Protein AF-A0AAD6JJY7-F1 (afdb_monomer_lite)

Organism: NCBI:txid889485

Secondary structure (DSSP, 8-state):
---------------PPPPPPHHHHHHHHHHHHHHHHHHHHHHHHHHHHHHTT--------S------------S--TTS-SS---SPPEEETTEEEEEEEE-TT-SS--SS-EEEEEEESSSSSEEEEEEEE---STTTTTEEEEEEEEEETTTEEEEEEEEE-TTS-EEEEEEEES-TT-SS---EEE-TT--SB-PPTTS-TTSEE-PPPPEE-TTS-EEEEEEEEETTEEEEEEEEESSSSSEEE-SS-SEEEET-----S--------

Foldseek 3Di:
DDDDDDDDDDDDDDDDDDDDDDPVVVVVVVVVVVVVVVVVVVVVVVVVCVVPPDDPDDPPLDPDPPPPPPDVDDPDPPPDDPWDDDDAFDDFPQKTKDWDWDDPPDDDDDQETFIWMWIDNPSGDIDTAPTAGGQRDQQAVRYWAAWEWEQDVPQGIKTWTWGQGPVRFTFIWIKDQPDSVDRRSRYIDTDPPPPLGGQDPQFDRNFWGYKEHWDQDPVQKIKIFTKGDGPQKTFRFIWIGNPVRHIDTDPHTPDIDHNPPIDDNDYDDDDDD

pLDDT: mean 79.24, std 25.82, range [23.42, 98.88]

InterPro domains:
  IPR001362 Glycoside hydrolase, family 32 [SM00640] (84-273)
  IPR0131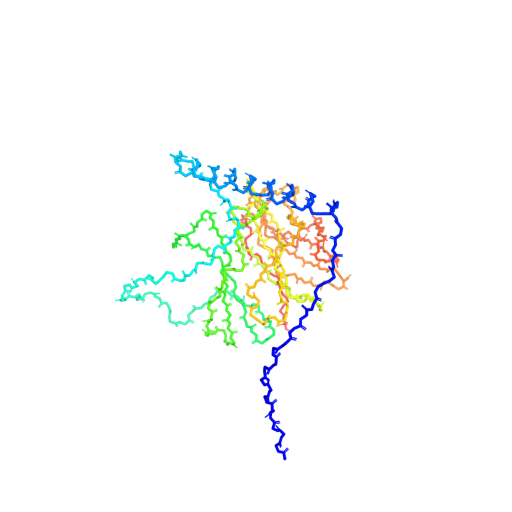48 Glycosyl hydrolase family 32, N-terminal [PF00251] (89-270)
  IPR023296 Glycosyl hydrolase, five-bladed beta-propeller domain superfamily [G3DSA:2.115.10.20] (88-272)
  IPR023296 Glycosyl hydrolase, five-bladed beta-propeller domain superfamily [SSF75005] (75-271)
  IPR050551 Plant Fructan Metabolism Enzymes [PTHR31953] (52-270)

Radius of gyration: 28.28 Å; chains: 1; bounding box: 57×79×82 Å

Structure (mmCIF, N/CA/C/O backbone):
data_AF-A0AAD6JJY7-F1
#
_entry.id   AF-A0AAD6JJY7-F1
#
loop_
_atom_site.group_PDB
_atom_site.id
_atom_site.type_symbol
_atom_site.label_atom_id
_atom_site.label_alt_id
_atom_site.label_comp_id
_atom_site.label_asym_id
_atom_site.label_entity_id
_atom_site.label_seq_id
_atom_site.pdbx_PDB_ins_code
_atom_site.Cartn_x
_atom_site.Cartn_y
_atom_site.Cartn_z
_atom_site.occupancy
_atom_site.B_iso_or_equiv
_atom_site.auth_seq_id
_atom_site.auth_comp_id
_atom_site.auth_asym_id
_atom_site.auth_atom_id
_atom_site.pdbx_PDB_model_num
ATOM 1 N N . MET A 1 1 ? 1.346 -6.753 -56.585 1.00 32.81 1 MET A N 1
ATOM 2 C CA . MET A 1 1 ? 1.916 -5.778 -57.536 1.00 32.81 1 MET A CA 1
ATOM 3 C C . MET A 1 1 ? 2.425 -4.605 -56.718 1.00 32.81 1 MET A C 1
ATOM 5 O O . MET A 1 1 ? 1.641 -3.944 -56.054 1.00 32.81 1 MET A O 1
ATOM 9 N N . THR A 1 2 ? 3.745 -4.491 -56.648 1.00 23.42 2 THR A N 1
ATOM 10 C CA . THR A 1 2 ? 4.531 -3.548 -55.844 1.00 23.42 2 THR A CA 1
ATOM 11 C C . THR A 1 2 ? 4.217 -2.100 -56.216 1.00 23.42 2 THR A C 1
ATOM 13 O O . THR A 1 2 ? 4.240 -1.767 -57.399 1.00 23.42 2 THR A O 1
ATOM 16 N N . LEU A 1 3 ? 3.967 -1.236 -55.228 1.00 23.58 3 LEU A N 1
ATOM 17 C CA . LEU A 1 3 ? 3.913 0.213 -55.427 1.00 23.58 3 LEU A CA 1
ATOM 18 C C . LEU A 1 3 ? 5.183 0.850 -54.862 1.00 23.58 3 LEU A C 1
ATOM 20 O O . LEU A 1 3 ? 5.574 0.635 -53.718 1.00 23.58 3 LEU A O 1
ATOM 24 N N . VAL A 1 4 ? 5.849 1.553 -55.769 1.00 26.17 4 VAL A N 1
ATOM 25 C CA . VAL A 1 4 ? 7.215 2.064 -55.723 1.00 26.17 4 VAL A CA 1
ATOM 26 C C . VAL A 1 4 ? 7.223 3.489 -55.167 1.00 26.17 4 VAL A C 1
ATOM 28 O O . VAL A 1 4 ? 6.446 4.333 -55.607 1.00 26.17 4 VAL A O 1
ATOM 31 N N . LEU A 1 5 ? 8.142 3.758 -54.235 1.00 25.25 5 LEU A N 1
ATOM 32 C CA . LEU A 1 5 ? 8.502 5.093 -53.750 1.00 25.25 5 LEU A CA 1
ATOM 33 C C . LEU A 1 5 ? 9.142 5.927 -54.872 1.00 25.25 5 LEU A C 1
ATOM 35 O O . LEU A 1 5 ? 10.047 5.449 -55.558 1.00 25.25 5 LEU A O 1
ATOM 39 N N . LYS A 1 6 ? 8.745 7.199 -55.009 1.00 27.53 6 LYS A N 1
ATOM 40 C CA . LYS A 1 6 ? 9.485 8.192 -55.803 1.00 27.53 6 LYS A CA 1
ATOM 41 C C . LYS A 1 6 ? 9.853 9.418 -54.969 1.00 27.53 6 LYS A C 1
ATOM 43 O O . LYS A 1 6 ? 9.009 10.065 -54.362 1.00 27.53 6 LYS A O 1
ATOM 48 N N . ARG A 1 7 ? 11.157 9.681 -54.990 1.00 26.20 7 ARG A N 1
ATOM 49 C CA . ARG A 1 7 ? 11.930 10.808 -54.457 1.00 26.20 7 ARG A CA 1
ATOM 50 C C . ARG A 1 7 ? 11.764 12.026 -55.378 1.00 26.20 7 ARG A C 1
ATOM 52 O O . ARG A 1 7 ? 11.753 11.845 -56.595 1.00 26.20 7 ARG A O 1
ATOM 59 N N . GLN A 1 8 ? 11.710 13.241 -54.834 1.00 28.84 8 GLN A N 1
ATOM 60 C CA . GLN A 1 8 ? 11.923 14.471 -55.606 1.00 28.84 8 GLN A CA 1
ATOM 61 C C . GLN A 1 8 ? 12.849 15.427 -54.846 1.00 28.84 8 GLN A C 1
ATOM 63 O O . GLN A 1 8 ? 12.655 15.687 -53.662 1.00 28.84 8 GLN A O 1
ATOM 68 N N . GLU A 1 9 ? 13.883 15.884 -55.551 1.00 29.53 9 GLU A N 1
ATOM 69 C CA . GLU A 1 9 ? 14.903 16.837 -55.118 1.00 29.53 9 GLU A CA 1
ATOM 70 C C . GLU A 1 9 ? 14.525 18.279 -55.512 1.00 29.53 9 GLU A C 1
ATOM 72 O O . GLU A 1 9 ? 13.925 18.504 -56.560 1.00 29.53 9 GLU A O 1
ATOM 77 N N . ASN A 1 10 ? 14.917 19.217 -54.641 1.00 28.88 10 ASN A N 1
ATOM 78 C CA . ASN A 1 10 ? 15.324 20.621 -54.823 1.00 28.88 10 ASN A CA 1
ATOM 79 C C . ASN A 1 10 ? 14.835 21.448 -56.030 1.00 28.88 10 ASN A C 1
ATOM 81 O O . ASN A 1 10 ? 15.250 21.213 -57.161 1.00 28.88 10 ASN A O 1
ATOM 85 N N . ILE A 1 11 ? 14.188 22.587 -55.732 1.00 30.75 11 ILE A N 1
ATOM 86 C CA . ILE A 1 11 ? 14.268 23.820 -56.538 1.00 30.75 11 ILE A CA 1
ATOM 87 C C . ILE A 1 11 ? 14.417 25.034 -55.604 1.00 30.75 11 ILE A C 1
ATOM 89 O O . ILE A 1 11 ? 13.590 25.269 -54.726 1.00 30.75 11 ILE A O 1
ATOM 93 N N . VAL A 1 12 ? 15.486 25.804 -55.824 1.00 31.03 12 VAL A N 1
ATOM 94 C CA . VAL A 1 12 ? 15.756 27.136 -55.266 1.00 31.03 12 VAL A CA 1
ATOM 95 C C . VAL A 1 12 ? 15.369 28.172 -56.321 1.00 31.03 12 VAL A C 1
ATOM 97 O O . VAL A 1 12 ? 15.929 28.127 -57.412 1.00 31.03 12 VAL A O 1
ATOM 100 N N . SER A 1 13 ? 14.500 29.137 -55.997 1.00 29.75 13 SER A N 1
ATOM 101 C CA . SER A 1 13 ? 14.518 30.475 -56.619 1.00 29.75 13 SER A CA 1
ATOM 102 C C . SER A 1 13 ? 13.593 31.483 -55.915 1.00 29.75 13 SER A C 1
ATOM 104 O O . SER A 1 13 ? 12.386 31.280 -55.838 1.00 29.75 13 SER A O 1
ATOM 106 N N . SER A 1 14 ? 14.208 32.593 -55.486 1.00 30.12 14 SER A N 1
ATOM 107 C CA . SER A 1 14 ? 13.710 33.984 -55.457 1.00 30.12 14 SER A CA 1
ATOM 108 C C . SER A 1 14 ? 12.358 34.317 -54.802 1.00 30.12 14 SER A C 1
ATOM 110 O O . SER A 1 14 ? 11.302 34.134 -55.400 1.00 30.12 14 SER A O 1
ATOM 112 N N . LEU A 1 15 ? 12.413 35.008 -53.656 1.00 28.38 15 LEU A N 1
ATOM 113 C CA . LEU A 1 15 ? 11.322 35.836 -53.124 1.00 28.38 15 LEU A CA 1
ATOM 114 C C . LEU A 1 15 ? 11.812 37.284 -52.951 1.00 28.38 15 LEU A C 1
ATOM 116 O O . LEU A 1 15 ? 12.765 37.547 -52.219 1.00 28.38 15 LEU A O 1
ATOM 120 N N . GLN A 1 16 ? 11.165 38.218 -53.653 1.00 30.17 16 GLN A N 1
ATOM 121 C CA . GLN A 1 16 ? 11.273 39.663 -53.424 1.00 30.17 16 GLN A CA 1
ATOM 122 C C . GLN A 1 16 ? 10.496 40.048 -52.155 1.00 30.17 16 GLN A C 1
ATOM 124 O O . GLN A 1 16 ? 9.377 39.582 -51.949 1.00 30.17 16 GLN A O 1
ATOM 129 N N . PHE A 1 17 ? 11.056 40.944 -51.337 1.00 31.89 17 PHE A N 1
ATOM 130 C CA . PHE A 1 17 ? 10.376 41.532 -50.176 1.00 31.89 17 PHE A CA 1
ATOM 131 C C . PHE A 1 17 ? 9.793 42.919 -50.506 1.00 31.89 17 PHE A C 1
ATOM 133 O O . PHE A 1 17 ? 10.452 43.698 -51.199 1.00 31.89 17 PHE A O 1
ATOM 140 N N . PRO A 1 18 ? 8.604 43.281 -49.983 1.00 32.88 18 PRO A N 1
ATOM 141 C CA . PRO A 1 18 ? 8.074 44.637 -50.088 1.00 32.88 18 PRO A CA 1
ATOM 142 C C . PRO A 1 18 ? 8.754 45.583 -49.083 1.00 32.88 18 PRO A C 1
ATOM 144 O O . PRO A 1 18 ? 9.091 45.200 -47.962 1.00 32.88 18 PRO A O 1
ATOM 147 N N . GLN A 1 19 ? 8.935 46.845 -49.482 1.00 38.28 19 GLN A N 1
ATOM 148 C CA . GLN A 1 19 ? 9.503 47.897 -48.638 1.00 38.28 19 GLN A CA 1
ATOM 149 C C . GLN A 1 19 ? 8.583 48.250 -47.457 1.00 38.28 19 GLN A C 1
ATOM 151 O O . GLN A 1 19 ? 7.415 48.588 -47.647 1.00 38.28 19 GLN A O 1
ATOM 156 N N . LEU A 1 20 ? 9.131 48.232 -46.236 1.00 37.50 20 LEU A N 1
ATOM 157 C CA . LEU A 1 20 ? 8.491 48.761 -45.026 1.00 37.50 20 LEU A CA 1
ATOM 158 C C . LEU A 1 20 ? 9.030 50.159 -44.680 1.00 37.50 20 LEU A C 1
ATOM 160 O O . LEU A 1 20 ? 10.221 50.433 -44.792 1.00 37.50 20 LEU A O 1
ATOM 164 N N . SER A 1 21 ? 8.130 51.039 -44.234 1.00 43.91 21 SER A N 1
ATOM 165 C CA . SER A 1 21 ? 8.396 52.451 -43.946 1.00 43.91 21 SER A CA 1
ATOM 166 C C . SER A 1 21 ? 9.217 52.699 -42.666 1.00 43.91 21 SER A C 1
ATOM 168 O O . SER A 1 21 ? 9.204 51.925 -41.704 1.00 43.91 21 SER A O 1
ATOM 170 N N . SER A 1 22 ? 9.903 53.847 -42.646 1.00 48.62 22 SER A N 1
ATOM 171 C CA . SER A 1 22 ? 10.982 54.238 -41.720 1.00 48.62 22 SER A CA 1
ATOM 172 C C . SER A 1 22 ? 10.635 54.318 -40.225 1.00 48.62 22 SER A C 1
ATOM 174 O O . SER A 1 22 ? 11.544 54.415 -39.403 1.00 48.62 22 SER A O 1
ATOM 176 N N . ARG A 1 23 ? 9.359 54.230 -39.823 1.00 44.41 23 ARG A N 1
ATOM 177 C CA . ARG A 1 23 ? 8.970 54.280 -38.398 1.00 44.41 23 ARG A CA 1
ATOM 178 C C . ARG A 1 23 ? 8.969 52.919 -37.689 1.00 44.41 23 ARG A C 1
ATOM 180 O O . ARG A 1 23 ? 9.026 52.897 -36.465 1.00 44.41 23 ARG A O 1
ATOM 187 N N . LYS A 1 24 ? 8.971 51.787 -38.411 1.00 40.94 24 LYS A N 1
ATOM 188 C CA . LYS A 1 24 ? 9.024 50.438 -37.794 1.00 40.94 24 LYS A CA 1
ATOM 189 C C . LYS A 1 24 ? 10.446 49.903 -37.568 1.00 40.94 24 LYS A C 1
ATOM 191 O O . LYS A 1 24 ? 10.641 49.089 -36.671 1.00 40.94 24 LYS A O 1
ATOM 196 N N . ALA A 1 25 ? 11.445 50.406 -38.296 1.00 39.16 25 ALA A N 1
ATOM 197 C CA . ALA A 1 25 ? 12.846 50.015 -38.108 1.00 39.16 25 ALA A CA 1
ATOM 198 C C . ALA A 1 25 ? 13.425 50.501 -36.762 1.00 39.16 25 ALA A C 1
ATOM 200 O O . ALA A 1 25 ? 14.203 49.794 -36.129 1.00 39.16 25 ALA A O 1
ATOM 201 N N . ILE A 1 26 ? 12.989 51.667 -36.271 1.00 42.25 26 ILE A N 1
ATOM 202 C CA . ILE A 1 26 ? 13.521 52.274 -35.038 1.00 42.25 26 ILE A CA 1
ATOM 203 C C . ILE A 1 26 ? 13.086 51.491 -33.780 1.00 42.25 26 ILE A C 1
ATOM 205 O O . ILE A 1 26 ? 13.882 51.326 -32.858 1.00 42.25 26 ILE A O 1
ATOM 209 N N . CYS A 1 27 ? 11.877 50.910 -33.761 1.00 37.56 27 CYS A N 1
ATOM 210 C CA . CYS A 1 27 ? 11.441 50.033 -32.661 1.00 37.56 27 CYS A CA 1
ATOM 211 C C . CYS A 1 27 ? 12.161 48.674 -32.657 1.00 37.56 27 CYS A C 1
ATOM 213 O O . CYS A 1 27 ? 12.467 48.156 -31.586 1.00 37.56 27 CYS A O 1
ATOM 215 N N . PHE A 1 28 ? 12.486 48.116 -33.829 1.00 39.69 28 PHE A N 1
ATOM 216 C CA . PHE A 1 28 ? 13.213 46.844 -33.922 1.00 39.69 28 PHE A CA 1
ATOM 217 C C . PHE A 1 28 ? 14.668 46.968 -33.450 1.00 39.69 28 PHE A C 1
ATOM 219 O O . PHE A 1 28 ? 15.148 46.101 -32.724 1.00 39.69 28 PHE A O 1
ATOM 226 N N . PHE A 1 29 ? 15.351 48.070 -33.779 1.00 37.22 29 PHE A N 1
ATOM 227 C CA . PHE A 1 29 ? 16.723 48.303 -33.314 1.00 37.22 29 PHE A CA 1
ATOM 228 C C . PHE A 1 29 ? 16.803 48.578 -31.805 1.00 37.22 29 PHE A C 1
ATOM 230 O O . PHE A 1 29 ? 17.765 48.150 -31.171 1.00 37.22 29 PHE A O 1
ATOM 237 N N . SER A 1 30 ? 15.791 49.216 -31.204 1.00 40.12 30 SER A N 1
ATOM 238 C CA . SER A 1 30 ? 15.749 49.442 -29.751 1.00 40.12 30 SER A CA 1
ATOM 239 C C . SER A 1 30 ? 15.455 48.162 -28.954 1.00 40.12 30 SER A C 1
ATOM 241 O O . SER A 1 30 ? 16.076 47.949 -27.914 1.00 40.12 30 SER A O 1
ATOM 243 N N . LEU A 1 31 ? 14.565 47.284 -29.443 1.00 37.47 31 LEU A N 1
ATOM 244 C CA . LEU A 1 31 ? 14.289 45.985 -28.806 1.00 37.47 31 LEU A CA 1
ATOM 245 C C . LEU A 1 31 ? 15.469 45.005 -28.933 1.00 37.47 31 LEU A C 1
ATOM 247 O O . LEU A 1 31 ? 15.757 44.268 -27.993 1.00 37.47 31 LEU A O 1
ATOM 251 N N . CYS A 1 32 ? 16.186 45.013 -30.064 1.00 38.50 32 CYS A N 1
ATOM 252 C CA . CYS A 1 32 ? 17.359 44.151 -30.247 1.00 38.50 32 CYS A CA 1
ATOM 253 C C . CYS A 1 32 ? 18.539 44.577 -29.354 1.00 38.50 32 CYS A C 1
ATOM 255 O O . CYS A 1 32 ? 19.284 43.723 -28.876 1.00 38.50 32 CYS A O 1
ATOM 257 N N . ARG A 1 33 ? 18.693 45.884 -29.088 1.00 42.41 33 ARG A N 1
ATOM 258 C CA . ARG A 1 33 ? 19.744 46.418 -28.204 1.00 42.41 33 ARG A CA 1
ATOM 259 C C . ARG A 1 33 ? 19.467 46.119 -26.727 1.00 42.41 33 ARG A C 1
ATOM 261 O O . ARG A 1 33 ? 20.376 45.683 -26.032 1.00 42.41 33 ARG A O 1
ATOM 268 N N . ALA A 1 34 ? 18.212 46.246 -26.286 1.00 44.62 34 ALA A N 1
ATOM 269 C CA . ALA A 1 34 ? 17.799 45.885 -24.927 1.00 44.62 34 ALA A CA 1
ATOM 270 C C . ALA A 1 34 ? 17.970 44.380 -24.639 1.00 44.62 34 ALA A C 1
ATOM 272 O O . ALA A 1 34 ? 18.432 44.007 -23.565 1.00 44.62 34 ALA A O 1
ATOM 273 N N . ASN A 1 35 ? 17.689 43.511 -25.618 1.00 52.25 35 ASN A N 1
ATOM 274 C CA . ASN A 1 35 ? 17.895 42.066 -25.467 1.00 52.25 35 ASN A CA 1
ATOM 275 C C . ASN A 1 35 ? 19.378 41.662 -25.430 1.00 52.25 35 ASN A C 1
ATOM 277 O O . ASN A 1 35 ? 19.721 40.726 -24.714 1.00 52.25 35 ASN A O 1
ATOM 281 N N . MET A 1 36 ? 20.270 42.360 -26.146 1.00 51.78 36 MET A N 1
ATOM 282 C CA . MET A 1 36 ? 21.713 42.095 -26.044 1.00 51.78 36 MET A CA 1
ATOM 283 C C . MET A 1 36 ? 22.319 42.595 -24.729 1.00 51.78 36 MET A C 1
ATOM 285 O O . MET A 1 36 ? 23.214 41.940 -24.203 1.00 51.78 36 MET A O 1
ATOM 289 N N . GLU A 1 37 ? 21.838 43.711 -24.175 1.00 50.12 37 GLU A N 1
ATOM 290 C CA . GLU A 1 37 ? 22.302 44.193 -22.866 1.00 50.12 37 GLU A CA 1
ATOM 291 C C . GLU A 1 37 ? 21.815 43.293 -21.722 1.00 50.12 37 GLU A C 1
ATOM 293 O O . GLU A 1 37 ? 22.597 42.972 -20.833 1.00 50.12 37 GLU A O 1
ATOM 298 N N . ILE A 1 38 ? 20.579 42.782 -21.782 1.00 56.34 38 ILE A N 1
ATOM 299 C CA . ILE A 1 38 ? 20.066 41.802 -20.807 1.00 56.34 38 ILE A CA 1
ATOM 300 C C . ILE A 1 38 ? 20.837 40.477 -20.899 1.00 56.34 38 ILE A C 1
ATOM 302 O O . ILE A 1 38 ? 21.185 39.897 -19.871 1.00 56.34 38 ILE A O 1
ATOM 306 N N . LEU A 1 39 ? 21.170 40.021 -22.112 1.00 51.25 39 LEU A N 1
ATOM 307 C CA . LEU A 1 39 ? 21.978 38.816 -22.311 1.00 51.25 39 LEU A CA 1
ATOM 308 C C . LEU A 1 39 ? 23.421 39.010 -21.812 1.00 51.25 39 LEU A C 1
ATOM 310 O O . LEU A 1 39 ? 23.972 38.109 -21.189 1.00 51.25 39 LEU A O 1
ATOM 314 N N . ALA A 1 40 ? 24.018 40.189 -22.013 1.00 53.69 40 ALA A N 1
ATOM 315 C CA . ALA A 1 40 ? 25.350 40.516 -21.502 1.00 53.69 40 ALA A CA 1
ATOM 316 C C . ALA A 1 40 ? 25.379 40.656 -19.969 1.00 53.69 40 ALA A C 1
ATOM 318 O O . ALA A 1 40 ? 26.353 40.245 -19.342 1.00 53.69 40 ALA A O 1
ATOM 319 N N . VAL A 1 41 ? 24.306 41.172 -19.357 1.00 56.56 41 VAL A N 1
ATOM 320 C CA . VAL A 1 41 ? 24.151 41.220 -17.894 1.00 56.56 41 VAL A CA 1
ATOM 321 C C . VAL A 1 41 ? 23.949 39.817 -17.321 1.00 56.56 41 VAL A C 1
ATOM 323 O O . VAL A 1 41 ? 24.563 39.511 -16.308 1.00 56.56 41 VAL A O 1
ATOM 326 N N . LEU A 1 42 ? 23.180 38.939 -17.975 1.00 52.75 42 LEU A N 1
ATOM 327 C CA . LEU A 1 42 ? 23.004 37.540 -17.553 1.00 52.75 42 LEU A CA 1
ATOM 328 C C . LEU A 1 42 ? 24.294 36.717 -17.691 1.00 52.75 42 LEU A C 1
ATOM 330 O O . LEU A 1 42 ? 24.656 35.997 -16.765 1.00 52.75 42 LEU A O 1
ATOM 334 N N . VAL A 1 43 ? 25.028 36.870 -18.799 1.00 57.16 43 VAL A N 1
ATOM 335 C CA . VAL A 1 43 ? 26.340 36.225 -18.993 1.00 57.16 43 VAL A CA 1
ATOM 336 C C . VAL A 1 43 ? 27.369 36.788 -18.004 1.00 57.16 43 VAL A C 1
ATOM 338 O O . VAL A 1 43 ? 28.121 36.024 -17.406 1.00 57.16 43 VAL A O 1
ATOM 341 N N . GLY A 1 44 ? 27.352 38.100 -17.751 1.00 51.09 44 GLY A N 1
ATOM 342 C CA . GLY A 1 44 ? 28.191 38.746 -16.740 1.00 51.09 44 GLY A CA 1
ATOM 343 C C . GLY A 1 44 ? 27.880 38.286 -15.313 1.00 51.09 44 GLY A C 1
ATOM 344 O O . GLY A 1 44 ? 28.805 38.027 -14.548 1.00 51.09 44 GLY A O 1
ATOM 345 N N . LEU A 1 45 ? 26.600 38.108 -14.964 1.00 51.09 45 LEU A N 1
ATOM 346 C CA . LEU A 1 45 ? 26.185 37.583 -13.660 1.00 51.09 45 LEU A CA 1
ATOM 347 C C . LEU A 1 45 ? 26.618 36.120 -13.490 1.00 51.09 45 LEU A C 1
ATOM 349 O O . LEU A 1 45 ? 27.137 35.765 -12.436 1.00 51.09 45 LEU A O 1
ATOM 353 N N . CYS A 1 46 ? 26.494 35.292 -14.534 1.00 48.44 46 CYS A N 1
ATOM 354 C CA . CYS A 1 46 ? 27.001 33.917 -14.527 1.00 48.44 46 CYS A CA 1
ATOM 355 C C . CYS A 1 46 ? 28.529 33.857 -14.366 1.00 48.44 46 CYS A C 1
ATOM 357 O O . CYS A 1 46 ? 29.023 33.014 -13.623 1.00 48.44 46 CYS A O 1
ATOM 359 N N . CYS A 1 47 ? 29.285 34.768 -14.989 1.00 46.31 47 CYS A N 1
ATOM 360 C CA . CYS A 1 47 ? 30.740 34.828 -14.823 1.00 46.31 47 CYS A CA 1
ATOM 361 C C . CYS A 1 47 ? 31.162 35.316 -13.425 1.00 46.31 47 CYS A C 1
ATOM 363 O O . CYS A 1 47 ? 32.147 34.821 -12.879 1.00 46.31 47 CYS A O 1
ATOM 365 N N . VAL A 1 48 ? 30.409 36.237 -12.809 1.00 49.25 48 VAL A N 1
ATOM 366 C CA . VAL A 1 48 ? 30.673 36.695 -11.431 1.00 49.25 48 VAL A CA 1
ATOM 367 C C . VAL A 1 48 ? 30.325 35.604 -10.409 1.00 49.25 48 VAL A C 1
ATOM 369 O O . VAL A 1 48 ? 31.094 35.394 -9.470 1.00 49.25 48 VAL A O 1
ATOM 372 N N . LEU A 1 49 ? 29.247 34.846 -10.631 1.00 47.09 49 LEU A N 1
ATOM 373 C CA . LEU A 1 49 ? 28.865 33.697 -9.797 1.00 47.09 49 LEU A CA 1
ATOM 374 C C . LEU A 1 49 ? 29.824 32.499 -9.943 1.00 47.09 49 LEU A C 1
ATOM 376 O O . LEU A 1 49 ? 29.983 31.738 -8.998 1.00 47.09 49 LEU A O 1
ATOM 380 N N . GLN A 1 50 ? 30.525 32.363 -11.074 1.00 46.44 50 GLN A N 1
ATOM 381 C CA . GLN A 1 50 ? 31.593 31.363 -11.242 1.00 46.44 50 GLN A CA 1
ATOM 382 C C . GLN A 1 50 ? 32.931 31.782 -10.603 1.00 46.44 50 GLN A C 1
ATOM 384 O O . GLN A 1 50 ? 33.752 30.924 -10.292 1.00 46.44 50 GLN A O 1
ATOM 389 N N . SER A 1 51 ? 33.165 33.085 -10.394 1.00 44.91 51 SER A N 1
ATOM 390 C CA . SER A 1 51 ? 34.406 33.601 -9.783 1.00 44.91 51 SER A CA 1
ATOM 391 C C . SER A 1 51 ? 34.385 33.678 -8.252 1.00 44.91 51 SER A C 1
ATOM 393 O O . SER A 1 51 ? 35.441 33.663 -7.624 1.00 44.91 51 SER A O 1
ATOM 395 N N . ASN A 1 52 ? 33.198 33.720 -7.647 1.00 45.12 52 ASN A N 1
ATOM 396 C CA . ASN A 1 52 ? 33.010 33.697 -6.201 1.00 45.12 52 ASN A CA 1
ATOM 397 C C . ASN A 1 52 ? 32.279 32.402 -5.871 1.00 45.12 52 ASN A C 1
ATOM 399 O O . ASN A 1 52 ? 31.068 32.364 -6.039 1.00 45.12 52 ASN A O 1
ATOM 403 N N . GLY A 1 53 ? 33.015 31.360 -5.470 1.00 42.75 53 GLY A N 1
ATOM 404 C CA . GLY A 1 53 ? 32.532 29.987 -5.265 1.00 42.75 53 GLY A CA 1
ATOM 405 C C . GLY A 1 53 ? 31.326 29.846 -4.331 1.00 42.75 53 GLY A C 1
ATOM 406 O O . GLY A 1 53 ? 31.464 29.417 -3.190 1.00 42.75 53 GLY A O 1
ATOM 407 N N . ILE A 1 54 ? 30.146 30.185 -4.839 1.00 36.28 54 ILE A N 1
ATOM 408 C CA . ILE A 1 54 ? 28.842 29.891 -4.267 1.00 36.28 54 ILE A CA 1
ATOM 409 C C . ILE A 1 54 ? 28.228 28.851 -5.195 1.00 36.28 54 ILE A C 1
ATOM 411 O O . ILE A 1 54 ? 27.726 29.174 -6.272 1.00 36.28 54 ILE A O 1
ATOM 415 N N . GLU A 1 55 ? 28.310 27.589 -4.786 1.00 34.66 55 GLU A N 1
ATOM 416 C CA . GLU A 1 55 ? 27.517 26.522 -5.384 1.00 34.66 55 GLU A CA 1
ATOM 417 C C . GLU A 1 55 ? 26.043 26.812 -5.090 1.00 34.66 55 GLU A C 1
ATOM 419 O O . GLU A 1 55 ? 25.590 26.779 -3.947 1.00 34.66 55 GLU A O 1
ATOM 424 N N . VAL A 1 56 ? 25.292 27.164 -6.132 1.00 32.31 56 VAL A N 1
ATOM 425 C CA . VAL A 1 56 ? 23.832 27.128 -6.090 1.00 32.31 56 VAL A CA 1
ATOM 426 C C . VAL A 1 56 ? 23.446 25.691 -6.409 1.00 32.31 56 VAL A C 1
ATOM 428 O O . VAL A 1 56 ? 23.410 25.303 -7.576 1.00 32.31 56 VAL A O 1
ATOM 431 N N . GLU A 1 57 ? 23.191 24.893 -5.375 1.00 30.45 57 GLU A N 1
ATOM 432 C CA . GLU A 1 57 ? 22.520 23.606 -5.539 1.00 30.45 57 GLU A CA 1
ATOM 433 C C . GLU A 1 57 ? 21.091 23.871 -6.025 1.00 30.45 57 GLU A C 1
ATOM 435 O O . GLU A 1 57 ? 20.221 24.344 -5.290 1.00 30.45 57 GLU A O 1
ATOM 440 N N . ALA A 1 58 ? 20.844 23.586 -7.301 1.00 29.98 58 ALA A N 1
ATOM 441 C CA . ALA A 1 58 ? 19.495 23.305 -7.748 1.00 29.98 58 ALA A CA 1
ATOM 442 C C . ALA A 1 58 ? 19.076 21.985 -7.085 1.00 29.98 58 ALA A C 1
ATOM 444 O O . ALA A 1 58 ? 19.660 20.942 -7.366 1.00 29.98 58 ALA A O 1
ATOM 445 N N . LEU A 1 59 ? 18.084 22.033 -6.193 1.00 31.72 59 LEU A N 1
ATOM 446 C CA . LEU A 1 59 ? 17.393 20.842 -5.698 1.00 31.72 59 LEU A CA 1
ATOM 447 C C . LEU A 1 59 ? 16.666 20.180 -6.880 1.00 31.72 59 LEU A C 1
ATOM 449 O O . LEU A 1 59 ? 15.510 20.483 -7.181 1.00 31.72 59 LEU A O 1
ATOM 453 N N . GLU A 1 60 ? 17.362 19.293 -7.587 1.00 35.88 60 GLU A N 1
ATOM 454 C CA . GLU A 1 60 ? 16.744 18.314 -8.474 1.00 35.88 60 GLU A CA 1
ATOM 455 C C . GLU A 1 60 ? 16.033 17.266 -7.608 1.00 35.88 60 GLU A C 1
ATOM 457 O O . GLU A 1 60 ? 16.579 16.215 -7.287 1.00 35.88 60 GLU A O 1
ATOM 462 N N . ASN A 1 61 ? 14.785 17.542 -7.224 1.00 40.97 61 ASN A N 1
ATOM 463 C CA . ASN A 1 61 ? 13.878 16.508 -6.726 1.00 40.97 61 ASN A CA 1
ATOM 464 C C . ASN A 1 61 ? 13.439 15.632 -7.907 1.00 40.97 61 ASN A C 1
ATOM 466 O O . ASN A 1 61 ? 12.362 15.801 -8.478 1.00 40.97 61 ASN A O 1
ATOM 470 N N . GLY A 1 62 ? 14.307 14.706 -8.293 1.00 38.75 62 GLY A N 1
ATOM 471 C CA . GLY A 1 62 ? 14.016 13.624 -9.220 1.00 38.75 62 GLY A CA 1
ATOM 472 C C . GLY A 1 62 ? 14.745 12.382 -8.741 1.00 38.75 62 GLY A C 1
ATOM 473 O O . GLY A 1 62 ? 15.933 12.452 -8.438 1.00 38.75 62 GLY A O 1
ATOM 474 N N . CYS A 1 63 ? 14.042 11.249 -8.650 1.00 46.00 63 CYS A N 1
ATOM 475 C CA . CYS A 1 63 ? 14.678 9.954 -8.428 1.00 46.00 63 CYS A CA 1
ATOM 476 C C . CYS A 1 63 ? 15.653 9.749 -9.599 1.00 46.00 63 CYS A C 1
ATOM 478 O O . CYS A 1 63 ? 15.222 9.487 -10.723 1.00 46.00 63 CYS A O 1
ATOM 480 N N . GLN A 1 64 ? 16.943 10.027 -9.379 1.00 41.34 64 GLN A N 1
ATOM 481 C CA . GLN A 1 64 ? 17.937 9.943 -10.438 1.00 41.34 64 GLN A CA 1
ATOM 482 C C . GLN A 1 64 ? 17.923 8.520 -10.986 1.00 41.34 64 GLN A C 1
ATOM 484 O O . GLN A 1 64 ? 17.850 7.548 -10.232 1.00 41.34 64 GLN A O 1
ATOM 489 N N . ASN A 1 65 ? 17.999 8.415 -12.314 1.00 40.44 65 ASN A N 1
ATOM 490 C CA . ASN A 1 65 ? 18.332 7.175 -12.992 1.00 40.44 65 ASN A CA 1
ATOM 491 C C . ASN A 1 65 ? 19.676 6.700 -12.435 1.00 40.44 65 ASN A C 1
ATOM 493 O O . ASN A 1 65 ? 20.730 7.115 -12.924 1.00 40.44 65 ASN A O 1
ATOM 497 N N . PHE A 1 66 ? 19.646 5.835 -11.423 1.00 42.09 66 PHE A N 1
ATOM 498 C CA . PHE A 1 66 ? 20.795 5.030 -11.059 1.00 42.09 66 PHE A CA 1
ATOM 499 C C . PHE A 1 66 ? 21.053 4.112 -12.250 1.00 42.09 66 PHE A C 1
ATOM 501 O O . PHE A 1 66 ? 20.529 3.004 -12.348 1.00 42.09 66 PHE A O 1
ATOM 508 N N . GLN A 1 67 ? 21.856 4.604 -13.199 1.00 39.38 67 GLN A N 1
ATOM 509 C CA . GLN A 1 67 ? 22.580 3.729 -14.100 1.00 39.38 67 GLN A CA 1
ATOM 510 C C . GLN A 1 67 ? 23.251 2.693 -13.213 1.00 39.38 67 GLN A C 1
ATOM 512 O O . GLN A 1 67 ? 23.896 3.058 -12.228 1.00 39.38 67 GLN A O 1
ATOM 517 N N . SER A 1 68 ? 23.049 1.415 -13.531 1.00 39.12 68 SER A N 1
ATOM 518 C CA . SER A 1 68 ? 23.694 0.322 -12.825 1.00 39.12 68 SER A CA 1
ATOM 519 C C . SER A 1 68 ? 25.183 0.634 -12.740 1.00 39.12 68 SER A C 1
ATOM 521 O O . SER A 1 68 ? 25.903 0.531 -13.737 1.00 39.12 68 SER A O 1
ATOM 523 N N . HIS A 1 69 ? 25.661 1.054 -11.571 1.00 39.09 69 HIS A N 1
ATOM 524 C CA . HIS A 1 69 ? 27.085 1.047 -11.332 1.00 39.09 69 HIS A CA 1
ATOM 525 C C . HIS A 1 69 ? 27.492 -0.411 -11.494 1.00 39.09 69 HIS A C 1
ATOM 527 O O . HIS A 1 69 ? 27.011 -1.278 -10.762 1.00 39.09 69 HIS A O 1
ATOM 533 N N . THR A 1 70 ? 28.331 -0.692 -12.491 1.00 37.19 70 THR A N 1
ATOM 534 C CA . THR A 1 70 ? 29.001 -1.982 -12.615 1.00 37.19 70 THR A CA 1
ATOM 535 C C . THR A 1 70 ? 29.921 -2.109 -11.409 1.00 37.19 70 THR A C 1
ATOM 537 O O . THR A 1 70 ? 31.099 -1.759 -11.452 1.00 37.19 70 THR A O 1
ATOM 540 N N . VAL A 1 71 ? 29.359 -2.542 -10.283 1.00 44.44 71 VAL A N 1
ATOM 541 C CA . VAL A 1 71 ? 30.136 -2.999 -9.145 1.00 44.44 71 VAL A CA 1
ATOM 542 C C . VAL A 1 71 ? 30.891 -4.213 -9.660 1.00 44.44 71 VAL A C 1
ATOM 544 O O . VAL A 1 71 ? 30.283 -5.174 -10.130 1.00 44.44 71 VAL A O 1
ATOM 547 N N . MET A 1 72 ? 32.220 -4.154 -9.618 1.00 38.09 72 MET A N 1
ATOM 548 C CA . MET A 1 72 ? 33.074 -5.307 -9.882 1.00 38.09 72 MET A CA 1
ATOM 549 C C . MET A 1 72 ? 32.804 -6.330 -8.773 1.00 38.09 72 MET A C 1
ATOM 551 O O . MET A 1 72 ? 33.408 -6.279 -7.702 1.00 38.09 72 MET A O 1
ATOM 555 N N . LEU A 1 73 ? 31.804 -7.190 -8.983 1.00 48.53 73 LEU A N 1
ATOM 556 C CA . LEU A 1 73 ? 31.395 -8.196 -8.014 1.00 48.53 73 LEU A CA 1
ATOM 557 C C . LEU A 1 73 ? 32.490 -9.258 -7.919 1.00 48.53 73 LEU A C 1
ATOM 559 O O . LEU A 1 73 ? 32.903 -9.845 -8.914 1.00 48.53 73 LEU A O 1
ATOM 563 N N . GLN A 1 74 ? 32.961 -9.490 -6.699 1.00 50.16 74 GLN A N 1
ATOM 564 C CA . GLN A 1 74 ? 33.939 -10.520 -6.387 1.00 50.16 74 GLN A CA 1
ATOM 565 C C . GLN A 1 74 ? 33.345 -11.904 -6.708 1.00 50.16 74 GLN A C 1
ATOM 567 O O . GLN A 1 74 ? 32.287 -12.272 -6.189 1.00 50.16 74 GLN A O 1
ATOM 572 N N . GLU A 1 75 ? 34.015 -12.655 -7.585 1.00 56.59 75 GLU A N 1
ATOM 573 C CA . GLU A 1 75 ? 33.626 -14.000 -8.020 1.00 56.59 75 GLU A CA 1
ATOM 574 C C . GLU A 1 75 ? 33.739 -15.002 -6.862 1.00 56.59 75 GLU A C 1
ATOM 576 O O . GLU A 1 75 ? 34.785 -15.612 -6.677 1.00 56.59 75 GLU A O 1
ATOM 581 N N . ASN A 1 76 ? 32.695 -15.105 -6.033 1.00 58.16 76 ASN A N 1
ATOM 582 C CA . ASN A 1 76 ? 32.189 -16.324 -5.377 1.00 58.16 76 ASN A CA 1
ATOM 583 C C . ASN A 1 76 ? 31.139 -15.920 -4.323 1.00 58.16 76 ASN A C 1
ATOM 585 O O . ASN A 1 76 ? 31.421 -15.853 -3.127 1.00 58.16 76 ASN A O 1
ATOM 589 N N . GLN A 1 77 ? 29.915 -15.606 -4.753 1.00 63.19 77 GLN A N 1
ATOM 590 C CA . GLN A 1 77 ? 28.809 -15.322 -3.831 1.00 63.19 77 GLN A CA 1
ATOM 591 C C . GLN A 1 77 ? 28.051 -16.613 -3.512 1.00 63.19 77 GLN A C 1
ATOM 593 O O . GLN A 1 77 ? 26.921 -16.808 -3.950 1.00 63.19 77 GLN A O 1
ATOM 598 N N . SER A 1 78 ? 28.693 -17.493 -2.736 1.00 73.62 78 SER A N 1
ATOM 599 C CA . SER A 1 78 ? 28.210 -18.842 -2.392 1.00 73.62 78 SER A CA 1
ATOM 600 C C . SER A 1 78 ? 26.828 -18.885 -1.727 1.00 73.62 78 SER A C 1
ATOM 602 O O . SER A 1 78 ? 26.179 -19.926 -1.741 1.00 73.62 78 SER A O 1
ATOM 604 N N . TYR A 1 79 ? 26.376 -17.766 -1.154 1.00 75.12 79 TYR A N 1
ATOM 605 C CA . TYR A 1 79 ? 25.074 -17.639 -0.496 1.00 75.12 79 TYR A CA 1
ATOM 606 C C . TYR A 1 79 ? 23.986 -17.018 -1.378 1.00 75.12 79 TYR A C 1
ATOM 608 O O . TYR A 1 79 ? 22.834 -16.951 -0.946 1.00 75.12 79 TYR A O 1
ATOM 616 N N . ARG A 1 80 ? 24.305 -16.553 -2.597 1.00 67.56 80 ARG A N 1
ATOM 617 C CA . ARG A 1 80 ? 23.256 -16.100 -3.517 1.00 67.56 80 ARG A CA 1
ATOM 618 C C . ARG A 1 80 ? 22.442 -17.298 -3.969 1.00 67.56 80 ARG A C 1
ATOM 620 O O . ARG A 1 80 ? 22.968 -18.249 -4.542 1.00 67.56 80 ARG A O 1
ATOM 627 N N . THR A 1 81 ? 21.143 -17.231 -3.724 1.00 76.75 81 THR A N 1
ATOM 628 C CA . THR A 1 81 ? 20.204 -18.208 -4.254 1.00 76.75 81 THR A CA 1
ATOM 629 C C . THR A 1 81 ? 20.176 -18.098 -5.778 1.00 76.75 81 THR A C 1
ATOM 631 O O . THR A 1 81 ? 20.256 -17.008 -6.342 1.00 76.75 81 THR A O 1
ATOM 634 N N . SER A 1 82 ? 20.075 -19.234 -6.467 1.00 69.62 82 SER A N 1
ATOM 635 C CA . SER A 1 82 ? 20.032 -19.247 -7.936 1.00 69.62 82 SER A CA 1
ATOM 636 C C . SER A 1 82 ? 18.620 -19.061 -8.506 1.00 69.62 82 SER A C 1
ATOM 638 O O . SER A 1 82 ? 18.492 -18.825 -9.699 1.00 69.62 82 SER A O 1
ATOM 640 N N . PHE A 1 83 ? 17.567 -19.206 -7.686 1.00 77.31 83 PHE A N 1
ATOM 641 C CA . PHE A 1 83 ? 16.174 -19.249 -8.163 1.00 77.31 83 PHE A CA 1
ATOM 642 C C . PHE A 1 83 ? 15.105 -18.760 -7.161 1.00 77.31 83 PHE A C 1
ATOM 644 O O . PHE A 1 83 ? 13.928 -19.042 -7.358 1.00 77.31 83 PHE A O 1
ATOM 651 N N . HIS A 1 84 ? 15.465 -18.073 -6.069 1.00 70.44 84 HIS A N 1
ATOM 652 C CA . HIS A 1 84 ? 14.461 -17.615 -5.092 1.00 70.44 84 HIS A CA 1
ATOM 653 C C . HIS A 1 84 ? 14.103 -16.139 -5.271 1.00 70.44 84 HIS A C 1
ATOM 655 O O . HIS A 1 84 ? 14.986 -15.285 -5.279 1.00 70.44 84 HIS A O 1
ATOM 661 N N . PHE A 1 85 ? 12.800 -15.858 -5.277 1.00 52.84 85 PHE A N 1
ATOM 662 C CA . PHE A 1 85 ? 12.217 -14.552 -4.976 1.00 52.84 85 PHE A CA 1
ATOM 663 C C . PHE A 1 85 ? 10.979 -14.765 -4.073 1.00 52.84 85 PHE A C 1
ATOM 665 O O . PHE A 1 85 ? 10.312 -15.790 -4.201 1.00 52.84 85 PHE A O 1
ATOM 672 N N . GLN A 1 86 ? 10.683 -13.860 -3.131 1.00 42.38 86 GLN A N 1
ATOM 673 C CA . GLN A 1 86 ? 9.519 -13.904 -2.215 1.00 42.38 86 GLN A CA 1
ATOM 674 C C . GLN A 1 86 ? 9.072 -12.451 -1.968 1.00 42.38 86 GLN A C 1
ATOM 676 O O . GLN A 1 86 ? 9.941 -11.706 -1.506 1.00 42.38 86 GLN A O 1
ATOM 681 N N . PRO A 1 87 ? 7.874 -11.953 -2.371 1.00 53.62 87 PRO A N 1
ATOM 682 C CA . PRO A 1 87 ? 6.480 -12.208 -1.905 1.00 53.62 87 PRO A CA 1
ATOM 683 C C . PRO A 1 87 ? 5.447 -12.370 -3.079 1.00 53.62 87 PRO A C 1
ATOM 685 O O . PRO A 1 87 ? 5.883 -12.489 -4.227 1.00 53.62 87 PRO A O 1
ATOM 688 N N . PRO A 1 88 ? 4.099 -12.403 -2.861 1.00 62.56 88 PRO A N 1
ATOM 689 C CA . PRO A 1 88 ? 3.119 -12.558 -3.949 1.00 62.56 88 PRO A CA 1
ATOM 690 C C . PRO A 1 88 ? 3.129 -11.391 -4.966 1.00 62.56 88 PRO A C 1
ATOM 692 O O . PRO A 1 88 ? 3.125 -10.227 -4.569 1.00 62.56 88 PRO A O 1
ATOM 695 N N . PRO A 1 89 ? 3.097 -11.681 -6.278 1.00 77.69 89 PRO A N 1
ATOM 696 C CA . PRO A 1 89 ? 3.161 -10.676 -7.336 1.00 77.69 89 PRO A CA 1
ATOM 697 C C . PRO A 1 89 ? 1.775 -10.185 -7.783 1.00 77.69 89 PRO A C 1
ATOM 699 O O . PRO A 1 89 ? 0.793 -10.928 -7.781 1.00 77.69 89 PRO A O 1
ATOM 702 N N . MET A 1 90 ? 1.710 -8.945 -8.265 1.00 89.88 90 MET A N 1
ATOM 703 C CA . MET A 1 90 ? 0.547 -8.394 -8.969 1.00 89.88 90 MET A CA 1
ATOM 704 C C . MET A 1 90 ? 0.549 -8.863 -10.430 1.00 89.88 90 MET A C 1
ATOM 706 O O . MET A 1 90 ? 1.577 -8.804 -11.087 1.00 89.88 90 MET A O 1
ATOM 710 N N . TRP A 1 91 ? -0.593 -9.265 -10.987 1.00 88.88 91 TRP A N 1
ATOM 711 C CA . TRP A 1 91 ? -0.707 -9.587 -12.415 1.00 88.88 91 TRP A CA 1
ATOM 712 C C . TRP A 1 91 ? -1.359 -8.446 -13.198 1.00 88.88 91 TRP A C 1
ATOM 714 O O . TRP A 1 91 ? -2.468 -8.019 -12.870 1.00 88.88 91 TRP A O 1
ATOM 724 N N . TYR A 1 92 ? -0.710 -7.988 -14.267 1.00 93.88 92 TYR A N 1
ATOM 725 C CA . TYR A 1 92 ? -1.247 -6.971 -15.165 1.00 93.88 92 TYR A CA 1
ATOM 726 C C . TYR A 1 92 ? -0.853 -7.255 -16.618 1.00 93.88 92 TYR A C 1
ATOM 728 O O . TYR A 1 92 ? 0.306 -7.484 -16.931 1.00 93.88 92 TYR A O 1
ATOM 736 N N . LYS A 1 93 ? -1.835 -7.267 -17.530 1.00 94.50 93 LYS A N 1
ATOM 737 C CA . LYS A 1 93 ? -1.627 -7.399 -18.990 1.00 94.50 93 LYS A CA 1
ATOM 738 C C . LYS A 1 93 ? -0.642 -8.499 -19.446 1.00 94.50 93 LYS A C 1
ATOM 740 O O . LYS A 1 93 ? 0.067 -8.317 -20.430 1.00 94.50 93 LYS A O 1
ATOM 745 N N . GLY A 1 94 ? -0.636 -9.664 -18.796 1.00 93.81 94 GLY A N 1
ATOM 746 C CA . GLY A 1 94 ? 0.259 -10.764 -19.188 1.00 93.81 94 GLY A CA 1
ATOM 747 C C . GLY A 1 94 ? 1.610 -10.780 -18.465 1.00 93.81 94 GLY A C 1
ATOM 748 O O . GLY A 1 94 ? 2.481 -11.575 -18.823 1.00 93.81 94 GLY A O 1
ATOM 749 N N . VAL A 1 95 ? 1.795 -9.890 -17.490 1.00 96.38 95 VAL A N 1
ATOM 750 C CA . VAL A 1 95 ? 3.047 -9.674 -16.768 1.00 96.38 95 VAL A CA 1
ATOM 751 C C . VAL A 1 95 ? 2.782 -9.749 -15.266 1.00 96.38 95 VAL A C 1
ATOM 753 O O . VAL A 1 95 ? 1.827 -9.167 -14.752 1.00 96.38 95 VAL A O 1
ATOM 756 N N . TYR A 1 96 ? 3.623 -10.483 -14.551 1.00 96.31 96 TYR A N 1
ATOM 757 C CA . TYR A 1 96 ? 3.705 -10.442 -13.100 1.00 96.31 96 TYR A CA 1
ATOM 758 C C . TYR A 1 96 ? 4.630 -9.305 -12.682 1.00 96.31 96 TYR A C 1
ATOM 760 O O . TYR A 1 96 ? 5.741 -9.198 -13.185 1.00 96.31 96 TYR A O 1
ATOM 768 N N . HIS A 1 97 ? 4.187 -8.482 -11.745 1.00 97.00 97 HIS A N 1
ATOM 769 C CA . HIS A 1 97 ? 4.916 -7.366 -11.170 1.00 97.00 97 HIS A CA 1
ATOM 770 C C . HIS A 1 97 ? 5.186 -7.659 -9.716 1.00 97.00 97 HIS A C 1
ATOM 772 O O . HIS A 1 97 ? 4.319 -8.136 -8.981 1.00 97.00 97 HIS A O 1
ATOM 778 N N . LEU A 1 98 ? 6.386 -7.307 -9.303 1.00 96.00 98 LEU A N 1
ATOM 779 C CA . LEU A 1 98 ? 6.841 -7.530 -7.965 1.00 96.00 98 LEU A CA 1
ATOM 780 C C . LEU A 1 98 ? 7.568 -6.303 -7.455 1.00 96.00 98 LEU A C 1
ATOM 782 O O . LEU A 1 98 ? 8.569 -5.871 -8.025 1.00 96.00 98 LEU A O 1
ATOM 786 N N . PHE A 1 99 ? 7.027 -5.760 -6.375 1.00 96.56 99 PHE A N 1
ATOM 787 C CA . PHE A 1 99 ? 7.587 -4.639 -5.654 1.00 96.56 99 PHE A CA 1
ATOM 788 C C . PHE A 1 99 ? 8.127 -5.103 -4.310 1.00 96.56 99 PHE A C 1
ATOM 790 O O . PHE A 1 99 ? 7.591 -6.032 -3.705 1.00 96.56 99 PHE A O 1
ATOM 797 N N . TYR A 1 100 ? 9.201 -4.475 -3.852 1.00 96.00 100 TYR A N 1
ATOM 798 C CA . TYR A 1 100 ? 9.843 -4.853 -2.600 1.00 96.00 100 TYR A CA 1
ATOM 799 C C . TYR A 1 100 ? 10.568 -3.669 -1.970 1.00 96.00 100 TYR A C 1
ATOM 801 O O . TYR A 1 100 ? 11.114 -2.810 -2.667 1.00 96.00 100 TYR A O 1
ATOM 809 N N . GLN A 1 101 ? 10.575 -3.655 -0.635 1.00 96.69 101 GLN A N 1
ATOM 810 C CA . GLN A 1 101 ? 11.359 -2.717 0.160 1.00 96.69 101 GLN A CA 1
ATOM 811 C C . GLN A 1 101 ? 12.839 -2.872 -0.197 1.00 96.69 101 GLN A C 1
ATOM 813 O O . GLN A 1 101 ? 13.411 -3.958 -0.079 1.00 96.69 101 GLN A O 1
ATOM 818 N N . TYR A 1 102 ? 13.453 -1.783 -0.641 1.00 96.50 102 TYR A N 1
ATOM 819 C CA . TYR A 1 102 ? 14.847 -1.758 -1.054 1.00 96.50 102 TYR A CA 1
ATOM 820 C C . TYR A 1 102 ? 15.561 -0.563 -0.430 1.00 96.50 102 TYR A C 1
ATOM 822 O O . TYR A 1 102 ? 15.023 0.542 -0.397 1.00 96.50 102 TYR A O 1
ATOM 830 N N . ASN A 1 103 ? 16.772 -0.802 0.072 1.00 97.06 103 ASN A N 1
ATOM 831 C CA . ASN A 1 103 ? 17.685 0.255 0.480 1.00 97.06 103 ASN A CA 1
ATOM 832 C C . ASN A 1 103 ? 18.682 0.491 -0.670 1.00 97.06 103 ASN A C 1
ATOM 834 O O . ASN A 1 103 ? 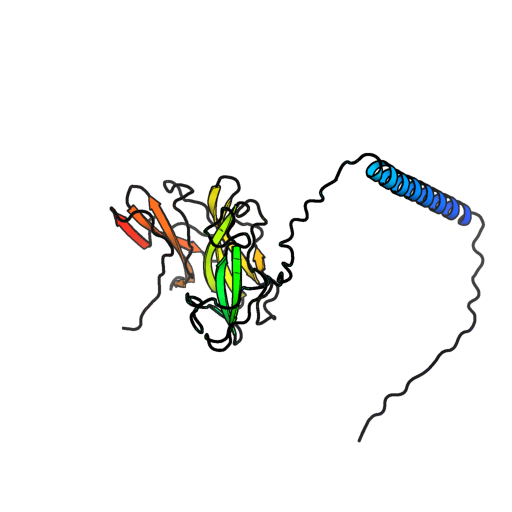19.542 -0.365 -0.899 1.00 97.06 103 ASN A O 1
ATOM 838 N N . PRO A 1 104 ? 18.605 1.624 -1.392 1.00 93.75 104 PRO A N 1
ATOM 839 C CA . PRO A 1 104 ? 19.535 1.916 -2.483 1.00 93.75 104 PRO A CA 1
ATOM 840 C C . PRO A 1 104 ? 20.951 2.267 -1.993 1.00 93.75 104 PRO A C 1
ATOM 842 O O . PRO A 1 104 ? 21.886 2.285 -2.790 1.00 93.75 104 PRO A O 1
ATOM 845 N N . TYR A 1 105 ? 21.131 2.519 -0.693 1.00 93.94 105 TYR A N 1
ATOM 846 C CA . TYR A 1 105 ? 22.382 2.998 -0.098 1.00 93.94 105 TYR A CA 1
ATOM 847 C C . TYR A 1 105 ? 23.167 1.925 0.665 1.00 93.94 105 TYR A C 1
ATOM 849 O O . TYR A 1 105 ? 24.299 2.171 1.084 1.00 93.94 105 TYR A O 1
ATOM 857 N N . GLY A 1 106 ? 22.605 0.732 0.879 1.00 90.62 106 GLY A N 1
ATOM 858 C CA . GLY A 1 106 ? 23.281 -0.291 1.669 1.00 90.62 106 GLY A CA 1
ATOM 859 C C . GLY A 1 106 ? 22.552 -1.625 1.759 1.00 90.62 106 GLY A C 1
ATOM 860 O O . GLY A 1 106 ? 21.424 -1.787 1.312 1.00 90.62 106 GLY A O 1
ATOM 861 N N . ALA A 1 107 ? 23.228 -2.602 2.364 1.00 89.12 107 ALA A N 1
ATOM 862 C CA . ALA A 1 107 ? 22.717 -3.964 2.535 1.00 89.12 107 ALA A CA 1
ATOM 863 C C . ALA A 1 107 ? 21.900 -4.172 3.827 1.00 89.12 107 ALA A C 1
ATOM 865 O O . ALA A 1 107 ? 21.408 -5.270 4.071 1.00 89.12 107 ALA A O 1
ATOM 866 N N . LEU A 1 108 ? 21.797 -3.144 4.673 1.00 95.25 108 LEU A N 1
ATOM 867 C CA . LEU A 1 108 ? 21.007 -3.153 5.906 1.00 95.25 108 LEU A CA 1
ATOM 868 C C . LEU A 1 108 ? 19.716 -2.361 5.705 1.00 95.25 108 LEU A C 1
ATOM 870 O O . LEU A 1 108 ? 19.593 -1.613 4.737 1.00 95.25 108 LEU A O 1
ATOM 874 N N . PHE A 1 109 ? 18.771 -2.489 6.635 1.00 92.38 109 PHE A N 1
ATOM 875 C CA . PHE A 1 109 ? 17.646 -1.560 6.693 1.00 92.38 109 PHE A CA 1
ATOM 876 C C . PHE A 1 109 ? 18.180 -0.131 6.852 1.00 92.38 109 PHE A C 1
ATOM 878 O O . PHE A 1 109 ? 19.088 0.100 7.653 1.00 92.38 109 PHE A O 1
ATOM 885 N N . GLY A 1 110 ? 17.680 0.787 6.031 1.00 91.19 110 GLY A N 1
ATOM 886 C CA . GLY A 1 110 ? 18.144 2.169 5.984 1.00 91.19 110 GLY A CA 1
ATOM 887 C C . GLY A 1 110 ? 17.097 3.134 6.510 1.00 91.19 110 GLY A C 1
ATOM 888 O O . GLY A 1 110 ? 15.921 2.794 6.615 1.00 91.19 110 GLY A O 1
ATOM 889 N N . ASP A 1 111 ? 17.529 4.363 6.775 1.00 92.19 111 ASP A N 1
ATOM 890 C CA . ASP A 1 111 ? 16.616 5.456 7.127 1.00 92.19 111 ASP A CA 1
ATOM 891 C C . ASP A 1 111 ? 15.629 5.746 5.981 1.00 92.19 111 ASP A C 1
ATOM 893 O O . ASP A 1 111 ? 14.470 6.086 6.209 1.00 92.19 111 ASP A O 1
ATOM 897 N N . VAL A 1 112 ? 16.082 5.537 4.739 1.00 96.00 112 VAL A N 1
ATOM 898 C CA . VAL A 1 112 ? 15.319 5.767 3.512 1.00 96.00 112 VAL A CA 1
ATOM 899 C C . VAL A 1 112 ? 15.120 4.451 2.766 1.00 96.00 112 VAL A C 1
ATOM 901 O O . VAL A 1 112 ? 16.051 3.910 2.165 1.00 96.00 112 VAL A O 1
ATOM 904 N N . MET A 1 113 ? 13.883 3.961 2.777 1.00 98.06 113 MET A N 1
ATOM 905 C CA . MET A 1 113 ? 13.444 2.789 2.029 1.00 98.06 113 MET A CA 1
ATOM 906 C C . MET A 1 113 ? 12.593 3.204 0.827 1.00 98.06 113 MET A C 1
ATOM 908 O O . MET A 1 113 ? 11.831 4.175 0.886 1.00 98.06 113 MET A O 1
ATOM 912 N N . ILE A 1 114 ? 12.726 2.456 -0.268 1.00 98.31 114 ILE A N 1
ATOM 913 C CA . ILE A 1 114 ? 12.013 2.682 -1.531 1.00 98.31 114 ILE A CA 1
ATOM 914 C C . ILE A 1 114 ? 11.329 1.397 -2.008 1.00 98.31 114 ILE A C 1
ATOM 916 O O . ILE A 1 114 ? 11.608 0.310 -1.496 1.00 98.31 114 ILE A O 1
ATOM 920 N N . TRP A 1 115 ? 10.476 1.498 -3.029 1.00 98.19 115 TRP A N 1
ATOM 921 C CA . TRP A 1 115 ? 9.960 0.327 -3.742 1.00 98.19 115 TRP A CA 1
ATOM 922 C C . TRP A 1 115 ? 10.782 0.076 -5.000 1.00 98.19 115 TRP A C 1
ATOM 924 O O . TRP A 1 115 ? 10.615 0.758 -6.015 1.00 98.19 115 TRP A O 1
ATOM 934 N N . ALA A 1 116 ? 11.644 -0.935 -4.955 1.00 97.12 116 ALA A N 1
ATOM 935 C CA . ALA A 1 116 ? 12.213 -1.497 -6.173 1.00 97.12 116 ALA A CA 1
ATOM 936 C C . ALA A 1 116 ? 11.157 -2.339 -6.904 1.00 97.12 116 ALA A C 1
ATOM 938 O O . ALA A 1 116 ? 10.198 -2.810 -6.293 1.00 97.12 116 ALA A O 1
ATOM 939 N N . HIS A 1 117 ? 11.324 -2.507 -8.216 1.00 97.25 117 HIS A N 1
ATOM 940 C CA . HIS A 1 117 ? 10.328 -3.127 -9.085 1.00 97.25 117 HIS A CA 1
ATOM 941 C C . HIS A 1 117 ? 10.996 -4.132 -10.016 1.00 97.25 117 HIS A C 1
ATOM 943 O O . HIS A 1 117 ? 12.054 -3.890 -10.596 1.00 97.25 117 HIS A O 1
ATOM 949 N N . SER A 1 118 ? 10.404 -5.311 -10.132 1.00 96.69 118 SER A N 1
ATOM 950 C CA . SER A 1 118 ? 10.783 -6.314 -11.118 1.00 96.69 118 SER A CA 1
ATOM 951 C C . SER A 1 118 ? 9.550 -6.948 -11.737 1.00 96.69 118 SER A C 1
ATOM 953 O O . SER A 1 118 ? 8.483 -6.995 -11.124 1.00 96.69 118 SER A O 1
ATOM 955 N N . VAL A 1 119 ? 9.697 -7.434 -12.962 1.00 96.88 119 VAL A N 1
ATOM 956 C CA . VAL A 1 119 ? 8.618 -8.079 -13.711 1.00 96.88 119 VAL A CA 1
ATOM 957 C C . VAL A 1 119 ? 9.016 -9.461 -14.198 1.00 96.88 119 VAL A C 1
ATOM 959 O O . VAL A 1 119 ? 10.196 -9.743 -14.393 1.00 96.88 119 VAL A O 1
ATOM 962 N N . SER A 1 120 ? 8.034 -10.330 -14.395 1.00 95.88 1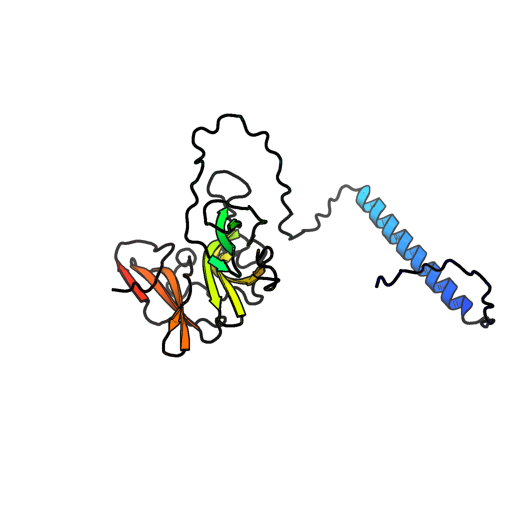20 SER A N 1
ATOM 963 C CA . SER A 1 120 ? 8.229 -11.694 -14.877 1.00 95.88 120 SER A CA 1
ATOM 964 C C . SER A 1 120 ? 7.032 -12.158 -15.701 1.00 95.88 120 SER A C 1
ATOM 966 O O . SER A 1 120 ? 5.914 -11.687 -15.516 1.00 95.88 120 SER A O 1
ATOM 968 N N . HIS A 1 121 ? 7.245 -13.121 -16.593 1.00 95.56 121 HIS A N 1
ATOM 969 C CA . HIS A 1 121 ? 6.157 -13.820 -17.284 1.00 95.56 121 HIS A CA 1
ATOM 970 C C . HIS A 1 121 ? 5.834 -15.187 -16.664 1.00 95.56 121 HIS A C 1
ATOM 972 O O . HIS A 1 121 ? 4.812 -15.776 -17.007 1.00 95.56 121 HIS A O 1
ATOM 978 N N . ASP A 1 122 ? 6.679 -15.693 -15.763 1.00 94.12 122 ASP A N 1
ATOM 979 C CA . ASP A 1 122 ? 6.609 -17.069 -15.253 1.00 94.12 122 ASP A CA 1
ATOM 980 C C . ASP A 1 122 ? 6.893 -17.207 -13.747 1.00 94.12 122 ASP A C 1
ATOM 982 O O . ASP A 1 122 ? 6.903 -18.324 -13.235 1.00 94.12 122 ASP A O 1
ATOM 986 N N . LEU A 1 123 ? 7.097 -16.091 -13.037 1.00 91.88 123 LEU A N 1
ATOM 987 C CA . LEU A 1 123 ? 7.458 -16.016 -11.612 1.00 91.88 123 LEU A CA 1
ATOM 988 C C . LEU A 1 123 ? 8.837 -16.574 -11.252 1.00 91.88 123 LEU A C 1
ATOM 990 O O . LEU A 1 123 ? 9.182 -16.649 -10.071 1.00 91.88 123 LEU A O 1
ATOM 994 N N . ILE A 1 124 ? 9.640 -16.926 -12.253 1.00 90.19 124 ILE A N 1
ATOM 995 C CA . ILE A 1 124 ? 10.967 -17.518 -12.080 1.00 90.19 124 ILE A CA 1
ATOM 996 C C . ILE A 1 124 ? 12.023 -16.575 -12.650 1.00 90.19 124 ILE A C 1
ATOM 998 O O . ILE A 1 124 ? 12.998 -16.245 -11.975 1.00 90.19 124 ILE A O 1
ATOM 1002 N N . ASN A 1 125 ? 11.820 -16.125 -13.885 1.00 92.44 125 ASN A N 1
ATOM 1003 C CA . ASN A 1 125 ? 12.736 -15.262 -14.610 1.00 92.44 125 ASN A CA 1
ATOM 1004 C C . ASN A 1 125 ? 12.295 -13.808 -14.446 1.00 92.44 125 ASN A C 1
ATOM 1006 O O . ASN A 1 125 ? 11.219 -13.425 -14.913 1.00 92.44 125 ASN A O 1
ATOM 1010 N N . TRP A 1 126 ? 13.123 -13.009 -13.774 1.00 94.50 126 TRP A N 1
ATOM 1011 C CA . TRP A 1 126 ? 12.803 -11.632 -13.405 1.00 94.50 126 TRP A CA 1
ATOM 1012 C C . TRP A 1 126 ? 13.639 -10.627 -14.195 1.00 94.50 126 TRP A C 1
ATOM 1014 O O . TRP A 1 126 ? 14.849 -10.790 -14.354 1.00 94.50 126 TRP A O 1
ATOM 1024 N N . ILE A 1 127 ? 12.986 -9.565 -14.657 1.00 95.88 127 ILE A N 1
ATOM 1025 C CA . ILE A 1 127 ? 13.603 -8.385 -15.260 1.00 95.88 127 ILE A CA 1
ATOM 1026 C C . ILE A 1 127 ? 13.501 -7.259 -14.235 1.00 95.88 127 ILE A C 1
ATOM 1028 O O . ILE A 1 127 ? 12.399 -6.889 -13.828 1.00 95.88 127 ILE A O 1
ATOM 1032 N N . HIS A 1 128 ? 14.644 -6.727 -13.808 1.00 94.50 128 HIS A N 1
ATOM 1033 C CA . HIS A 1 128 ? 14.690 -5.569 -12.920 1.00 94.50 128 HIS A CA 1
ATOM 1034 C C . HIS A 1 128 ? 14.351 -4.294 -13.695 1.00 94.50 128 HIS A C 1
ATOM 1036 O O . HIS A 1 128 ? 14.898 -4.064 -14.774 1.00 94.50 128 HIS A O 1
ATOM 1042 N N . LEU A 1 129 ? 13.462 -3.480 -13.132 1.00 96.12 129 LEU A N 1
ATOM 1043 C CA . LEU A 1 129 ? 13.060 -2.182 -13.668 1.00 96.12 129 LEU A CA 1
ATOM 1044 C C . LEU A 1 129 ? 13.539 -1.060 -12.737 1.00 96.12 129 LEU A C 1
ATOM 1046 O O . LEU A 1 129 ? 14.126 -1.306 -11.678 1.00 96.12 129 LEU A O 1
ATOM 1050 N N . ASN A 1 130 ? 13.280 0.184 -13.139 1.00 95.38 130 ASN A N 1
ATOM 1051 C CA . ASN A 1 130 ? 13.501 1.346 -12.286 1.00 95.38 130 ASN A CA 1
ATOM 1052 C C . ASN A 1 130 ? 12.654 1.270 -11.007 1.00 95.38 130 ASN A C 1
ATOM 1054 O O . ASN A 1 130 ? 11.670 0.537 -10.918 1.00 95.38 130 ASN A O 1
ATOM 1058 N N . HIS A 1 131 ? 13.049 2.030 -9.990 1.00 96.75 131 HIS A N 1
ATOM 1059 C CA . HIS A 1 131 ? 12.313 2.093 -8.733 1.00 96.75 131 HIS A CA 1
ATOM 1060 C C . HIS A 1 131 ? 10.914 2.676 -8.960 1.00 96.75 131 HIS A C 1
ATOM 1062 O O . HIS A 1 131 ? 10.775 3.744 -9.551 1.00 96.75 131 HIS A O 1
ATOM 1068 N N . ALA A 1 132 ? 9.884 1.982 -8.479 1.00 97.56 132 ALA A N 1
ATOM 1069 C CA . ALA A 1 132 ? 8.498 2.385 -8.687 1.00 97.56 132 ALA A CA 1
ATOM 1070 C C . ALA A 1 132 ? 8.093 3.549 -7.778 1.00 97.56 132 ALA A C 1
ATOM 1072 O O . ALA A 1 132 ? 7.405 4.463 -8.225 1.00 97.56 132 ALA A O 1
ATOM 1073 N N . LEU A 1 133 ? 8.522 3.531 -6.509 1.00 98.31 133 LEU A N 1
ATOM 1074 C CA . LEU A 1 133 ? 8.243 4.592 -5.537 1.00 98.31 133 LEU A CA 1
ATOM 1075 C C . LEU A 1 133 ? 9.533 4.991 -4.823 1.00 98.31 133 LEU A C 1
ATOM 1077 O O . LEU A 1 133 ? 10.148 4.161 -4.157 1.00 98.31 133 LEU A O 1
ATOM 1081 N N . CYS A 1 134 ? 9.900 6.266 -4.927 1.00 98.19 134 CYS A N 1
ATOM 1082 C CA . CYS A 1 134 ? 10.971 6.904 -4.159 1.00 98.19 134 CYS A CA 1
ATOM 1083 C C . CYS A 1 134 ? 10.349 8.019 -3.291 1.00 98.19 134 CYS A C 1
ATOM 1085 O O . CYS A 1 134 ? 9.366 8.618 -3.733 1.00 98.19 134 CYS A O 1
ATOM 1087 N N . PRO A 1 135 ? 10.886 8.345 -2.105 1.00 98.12 135 PRO A N 1
ATOM 1088 C CA . PRO A 1 135 ? 10.509 9.533 -1.336 1.00 98.12 135 PRO A CA 1
ATOM 1089 C C . PRO A 1 135 ? 10.677 10.807 -2.161 1.00 98.12 135 PRO A C 1
ATOM 1091 O O . PRO A 1 135 ? 11.767 11.087 -2.654 1.00 98.12 135 PRO A O 1
ATOM 1094 N N . THR A 1 136 ? 9.594 11.555 -2.358 1.00 97.50 136 THR A N 1
ATOM 1095 C CA . THR A 1 136 ? 9.636 12.798 -3.160 1.00 97.50 136 THR A CA 1
ATOM 1096 C C . THR A 1 136 ? 8.710 13.881 -2.632 1.00 97.50 136 THR A C 1
ATOM 1098 O O . THR A 1 136 ? 8.837 15.026 -3.050 1.00 97.50 136 THR A O 1
ATOM 1101 N N . GLU A 1 137 ? 7.778 13.541 -1.740 1.00 98.19 137 GLU A N 1
ATOM 1102 C CA . GLU A 1 137 ? 6.722 14.446 -1.295 1.00 98.19 137 GLU A CA 1
ATOM 1103 C C . GLU A 1 137 ? 6.661 14.492 0.236 1.00 98.19 137 GLU A C 1
ATOM 1105 O O . GLU A 1 137 ? 7.044 13.522 0.888 1.00 98.19 137 GLU A O 1
ATOM 1110 N N . PRO A 1 138 ? 6.140 15.568 0.856 1.00 98.44 138 PRO A N 1
ATOM 1111 C CA . PRO A 1 138 ? 6.157 15.730 2.315 1.00 98.44 138 PRO A CA 1
ATOM 1112 C C . PRO A 1 138 ? 5.545 14.571 3.121 1.00 98.44 138 PRO A C 1
ATOM 1114 O O . PRO A 1 138 ? 5.945 14.347 4.260 1.00 98.44 138 PRO A O 1
ATOM 1117 N N . TYR A 1 139 ? 4.589 13.839 2.542 1.00 98.38 139 TYR A N 1
ATOM 1118 C CA . TYR A 1 139 ? 3.894 12.707 3.166 1.00 98.38 139 TYR A CA 1
ATOM 1119 C C . TYR A 1 139 ? 4.658 11.374 3.095 1.00 98.38 139 TYR A C 1
ATOM 1121 O O . TYR A 1 139 ? 4.223 10.382 3.677 1.00 98.38 139 TYR A O 1
ATOM 1129 N N . ASP A 1 140 ? 5.769 11.316 2.362 1.00 98.50 140 ASP A N 1
ATOM 1130 C CA . ASP A 1 140 ? 6.639 10.139 2.291 1.00 98.50 140 ASP A CA 1
ATOM 1131 C C . ASP A 1 140 ? 8.131 10.474 2.244 1.00 98.50 140 ASP A C 1
ATOM 1133 O O . ASP A 1 140 ? 8.945 9.603 1.941 1.00 98.50 140 ASP A O 1
ATOM 1137 N N . ILE A 1 141 ? 8.487 11.722 2.561 1.00 98.44 141 ILE A N 1
ATOM 1138 C CA . ILE A 1 141 ? 9.825 12.291 2.379 1.00 98.44 141 ILE A CA 1
ATOM 1139 C C . ILE A 1 141 ? 10.917 11.509 3.110 1.00 98.44 141 ILE A C 1
ATOM 1141 O O . ILE A 1 141 ? 12.056 11.477 2.653 1.00 98.44 141 ILE A O 1
ATOM 1145 N N . ASN A 1 142 ? 10.572 10.854 4.221 1.00 98.38 142 ASN A N 1
ATOM 1146 C CA . ASN A 1 142 ? 11.519 10.064 4.998 1.00 98.38 142 ASN A CA 1
ATOM 1147 C C . ASN A 1 142 ? 11.611 8.610 4.506 1.00 98.38 142 ASN A C 1
ATOM 1149 O O . ASN A 1 142 ? 12.652 7.980 4.661 1.00 98.38 142 ASN A O 1
ATOM 1153 N N . SER A 1 143 ? 10.543 8.040 3.937 1.00 98.44 143 SER A N 1
ATOM 1154 C CA . SER A 1 143 ? 10.529 6.644 3.477 1.00 98.44 143 SER A CA 1
ATOM 1155 C C . SER A 1 143 ? 9.229 6.275 2.762 1.00 98.44 143 SER A C 1
ATOM 1157 O O . SER A 1 143 ? 8.149 6.717 3.154 1.00 98.44 143 SER A O 1
ATOM 1159 N N . CYS A 1 144 ? 9.323 5.367 1.788 1.00 98.69 144 CYS A N 1
ATOM 1160 C CA . CYS A 1 144 ? 8.185 4.654 1.203 1.00 98.69 144 CYS A CA 1
ATOM 1161 C C . CYS A 1 144 ? 8.177 3.206 1.719 1.00 98.69 144 CYS A C 1
ATOM 1163 O O . CYS A 1 144 ? 8.900 2.351 1.204 1.00 98.69 144 CYS A O 1
ATOM 1165 N N . TRP A 1 145 ? 7.372 2.932 2.741 1.00 98.62 145 TRP A N 1
ATOM 1166 C CA . TRP A 1 145 ? 7.214 1.618 3.372 1.00 98.62 145 TRP A CA 1
ATOM 1167 C C . TRP A 1 145 ? 6.196 0.731 2.654 1.00 98.62 145 TRP A C 1
ATOM 1169 O O . TRP A 1 145 ? 5.686 1.082 1.589 1.00 98.62 145 TRP A O 1
ATOM 1179 N N . SER A 1 146 ? 5.982 -0.467 3.197 1.00 98.31 146 SER A N 1
ATOM 1180 C CA . SER A 1 146 ? 5.172 -1.530 2.611 1.00 98.31 146 SER A CA 1
ATOM 1181 C C . SER A 1 146 ? 3.723 -1.117 2.339 1.00 98.31 146 SER A C 1
ATOM 1183 O O . SER A 1 146 ? 3.219 -0.073 2.761 1.00 98.31 146 SER A O 1
ATOM 1185 N N . GLY A 1 147 ? 3.053 -1.959 1.565 1.00 98.38 147 GLY A N 1
ATOM 1186 C CA . GLY A 1 147 ? 1.733 -1.705 1.027 1.00 98.38 147 GLY A CA 1
ATOM 1187 C C . GLY A 1 147 ? 1.361 -2.762 0.004 1.00 98.38 147 GLY A C 1
ATOM 1188 O O . GLY A 1 147 ? 2.096 -3.728 -0.204 1.00 98.38 147 GLY A O 1
ATOM 1189 N N . SER A 1 148 ? 0.232 -2.552 -0.658 1.00 98.44 148 SER A N 1
ATOM 1190 C CA . SER A 1 148 ? -0.371 -3.547 -1.537 1.00 98.44 148 SER A CA 1
ATOM 1191 C C . SER A 1 148 ? -0.971 -2.911 -2.783 1.00 98.44 148 SER A C 1
ATOM 1193 O O . SER A 1 148 ? -1.362 -1.741 -2.796 1.00 98.44 148 SER A O 1
ATOM 1195 N N . ALA A 1 149 ? -1.094 -3.711 -3.840 1.00 97.44 149 ALA A N 1
ATOM 1196 C CA . ALA A 1 149 ? -1.776 -3.312 -5.060 1.00 97.44 149 ALA A CA 1
ATOM 1197 C C . ALA A 1 149 ? -3.226 -3.819 -5.083 1.00 97.44 149 ALA A C 1
ATOM 1199 O O . ALA A 1 149 ? -3.525 -4.929 -4.643 1.00 97.44 149 ALA A O 1
ATOM 1200 N N . THR A 1 150 ? -4.128 -3.019 -5.646 1.00 97.31 150 THR A N 1
ATOM 1201 C CA . THR A 1 150 ? -5.525 -3.380 -5.927 1.00 97.31 150 THR A CA 1
ATOM 1202 C C . THR A 1 150 ? -5.841 -3.049 -7.379 1.00 97.31 150 THR A C 1
ATOM 1204 O O . THR A 1 150 ? -5.596 -1.931 -7.826 1.00 97.31 150 THR A O 1
ATOM 1207 N N . THR A 1 151 ? -6.408 -3.993 -8.133 1.00 94.56 151 THR A N 1
ATOM 1208 C CA . THR A 1 151 ? -6.877 -3.712 -9.500 1.00 94.56 151 THR A CA 1
ATOM 1209 C C . THR A 1 151 ? -8.310 -3.210 -9.469 1.00 94.56 151 THR A C 1
ATOM 1211 O O . THR A 1 151 ? -9.236 -3.958 -9.159 1.00 94.56 151 THR A O 1
ATOM 1214 N N . LEU A 1 152 ? -8.500 -1.941 -9.821 1.00 93.69 152 LEU A N 1
ATOM 1215 C CA . LEU A 1 152 ? -9.813 -1.319 -9.879 1.00 93.69 152 LEU A CA 1
ATOM 1216 C C . LEU A 1 152 ? -10.503 -1.628 -11.220 1.00 93.69 152 LEU A C 1
ATOM 1218 O O . LEU A 1 152 ? -9.907 -1.402 -12.285 1.00 93.69 152 LEU A O 1
ATOM 1222 N N . PRO A 1 153 ? -11.771 -2.084 -11.211 1.00 89.88 153 PRO A N 1
ATOM 1223 C CA . PRO A 1 153 ? -12.527 -2.349 -12.431 1.00 89.88 153 PRO A CA 1
ATOM 1224 C C . PRO A 1 153 ? -12.553 -1.135 -13.366 1.00 89.88 153 PRO A C 1
ATOM 1226 O O . PRO A 1 153 ? -12.952 -0.039 -12.978 1.00 89.88 153 PRO A O 1
ATOM 1229 N N . GLY A 1 154 ? -12.091 -1.325 -14.605 1.00 90.75 154 GLY A N 1
ATOM 1230 C CA . GLY A 1 154 ? -12.055 -0.282 -15.637 1.00 90.75 154 GLY A CA 1
ATOM 1231 C C . GLY A 1 154 ? -11.029 0.842 -15.427 1.00 90.75 154 GLY A C 1
ATOM 1232 O O . GLY A 1 154 ? -10.883 1.672 -16.319 1.00 90.75 154 GLY A O 1
ATOM 1233 N N . LYS A 1 155 ? -10.310 0.873 -14.296 1.00 92.81 155 LYS A N 1
ATOM 1234 C CA . LYS A 1 155 ? -9.325 1.921 -13.964 1.00 92.81 155 LYS A CA 1
ATOM 1235 C C . LYS A 1 155 ? -7.880 1.414 -13.895 1.00 92.81 155 LYS A C 1
ATOM 1237 O O . LYS A 1 155 ? -6.966 2.219 -14.009 1.00 92.81 155 LYS A O 1
ATOM 1242 N N . GLY A 1 156 ? -7.670 0.102 -13.765 1.00 94.50 156 GLY A N 1
ATOM 1243 C CA . GLY A 1 156 ? -6.334 -0.496 -13.682 1.00 94.50 156 GLY A CA 1
ATOM 1244 C C . GLY A 1 156 ? -5.810 -0.614 -12.246 1.00 94.50 156 GLY A C 1
ATOM 1245 O O . GLY A 1 156 ? -6.578 -0.431 -11.297 1.00 94.50 156 GLY A O 1
ATOM 1246 N N . PRO A 1 157 ? -4.533 -0.994 -12.071 1.00 97.25 157 PRO A N 1
ATOM 1247 C CA . PRO A 1 157 ? -3.946 -1.198 -10.756 1.00 97.25 157 PRO A CA 1
ATOM 1248 C C . PRO A 1 157 ? -3.688 0.125 -10.037 1.00 97.25 157 PRO A C 1
ATOM 1250 O O . PRO A 1 157 ? -3.354 1.134 -10.652 1.00 97.25 157 PRO A O 1
ATOM 1253 N N . VAL A 1 158 ? -3.825 0.085 -8.719 1.00 98.06 158 VAL A N 1
ATOM 1254 C CA . VAL A 1 158 ? -3.556 1.177 -7.785 1.00 98.06 158 VAL A CA 1
ATOM 1255 C C . VAL A 1 158 ? -2.738 0.615 -6.634 1.00 98.06 158 VAL A C 1
ATOM 1257 O O . VAL A 1 158 ? -3.050 -0.472 -6.148 1.00 98.06 158 VAL A O 1
ATOM 1260 N N . ILE A 1 159 ? -1.716 1.340 -6.191 1.00 98.62 159 ILE A N 1
ATOM 1261 C CA . ILE A 1 159 ? -0.944 0.994 -4.995 1.00 98.62 159 ILE A CA 1
ATOM 1262 C C . ILE A 1 159 ? -1.439 1.844 -3.832 1.00 98.62 159 ILE A C 1
ATOM 1264 O O . ILE A 1 159 ? -1.528 3.067 -3.954 1.00 98.62 159 ILE A O 1
ATOM 1268 N N . LEU A 1 160 ? -1.716 1.189 -2.708 1.00 98.88 160 LEU A N 1
ATOM 1269 C CA . LEU A 1 160 ? -1.775 1.820 -1.396 1.00 98.88 160 LEU A CA 1
ATOM 1270 C C . LEU A 1 160 ? -0.486 1.471 -0.655 1.00 98.88 160 LEU A C 1
ATOM 1272 O O . LEU A 1 160 ? -0.103 0.303 -0.630 1.00 98.88 160 LEU A O 1
ATOM 1276 N N . TYR A 1 161 ? 0.183 2.456 -0.066 1.00 98.88 161 TYR A N 1
ATOM 1277 C CA . TYR A 1 161 ? 1.434 2.248 0.667 1.00 98.88 161 TYR A CA 1
ATOM 1278 C C . TYR A 1 161 ? 1.548 3.182 1.863 1.00 98.88 161 TYR A C 1
ATOM 1280 O O . TYR A 1 161 ? 0.928 4.248 1.892 1.00 98.88 161 TYR A O 1
ATOM 1288 N N . THR A 1 162 ? 2.364 2.796 2.838 1.00 98.88 162 THR A N 1
ATOM 1289 C CA . THR A 1 162 ? 2.693 3.664 3.966 1.00 98.88 162 THR A CA 1
ATOM 1290 C C . THR A 1 162 ? 3.865 4.573 3.607 1.00 98.88 162 THR A C 1
ATOM 1292 O O . THR A 1 162 ? 4.936 4.101 3.240 1.00 98.88 162 THR A O 1
ATOM 1295 N N . GLY A 1 163 ? 3.686 5.885 3.721 1.00 98.75 163 GLY A N 1
ATOM 1296 C CA . GLY A 1 163 ? 4.784 6.849 3.719 1.00 98.75 163 GLY A CA 1
ATOM 1297 C C . GLY A 1 163 ? 5.150 7.266 5.136 1.00 98.75 163 GLY A C 1
ATOM 1298 O O . GLY A 1 163 ? 4.298 7.265 6.027 1.00 98.75 163 GLY A O 1
ATOM 1299 N N . ILE A 1 164 ? 6.414 7.630 5.327 1.00 98.75 164 ILE A N 1
ATOM 1300 C CA . ILE A 1 164 ? 6.870 8.319 6.533 1.00 98.75 164 ILE A CA 1
ATOM 1301 C C . ILE A 1 164 ? 6.949 9.805 6.217 1.00 98.75 164 ILE A C 1
ATOM 1303 O O . ILE A 1 164 ? 7.802 10.239 5.435 1.00 98.75 164 ILE A O 1
ATOM 1307 N N . ASP A 1 165 ? 6.031 10.570 6.800 1.00 98.38 165 ASP A N 1
ATOM 1308 C CA . ASP A 1 165 ? 5.937 12.006 6.568 1.00 98.38 165 ASP A CA 1
ATOM 1309 C C . ASP A 1 165 ? 7.087 12.775 7.237 1.00 98.38 165 ASP A C 1
ATOM 1311 O O . ASP A 1 165 ? 7.882 12.211 7.993 1.00 98.38 165 ASP A O 1
ATOM 1315 N N . ALA A 1 166 ? 7.166 14.082 6.985 1.00 96.81 166 ALA A N 1
ATOM 1316 C CA . ALA A 1 166 ? 8.188 14.967 7.551 1.00 96.81 166 ALA A CA 1
ATOM 1317 C C . ALA A 1 166 ? 8.236 14.998 9.096 1.00 96.81 166 ALA A C 1
ATOM 1319 O O . ALA A 1 166 ? 9.252 15.399 9.660 1.00 96.81 166 ALA A O 1
ATOM 1320 N N . ASN A 1 167 ? 7.170 14.572 9.780 1.00 97.12 167 ASN A N 1
ATOM 1321 C CA . ASN A 1 167 ? 7.088 14.492 11.240 1.00 97.12 167 ASN A CA 1
ATOM 1322 C C . ASN A 1 167 ? 7.371 13.077 11.774 1.00 97.12 167 ASN A C 1
ATOM 1324 O O . ASN A 1 167 ? 7.164 12.821 12.959 1.00 97.12 167 ASN A O 1
ATOM 1328 N N . HIS A 1 168 ? 7.837 12.164 10.918 1.00 97.19 168 HIS A N 1
ATOM 1329 C CA . HIS A 1 168 ? 8.024 10.743 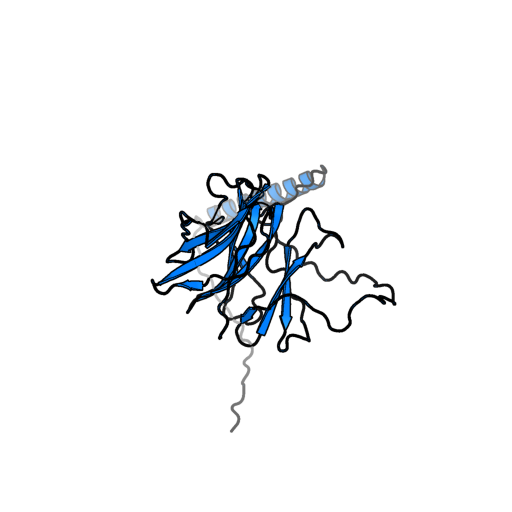11.216 1.00 97.19 168 HIS A CA 1
ATOM 1330 C C . HIS A 1 168 ? 6.725 9.999 11.578 1.00 97.19 168 HIS A C 1
ATOM 1332 O O . HIS A 1 168 ? 6.763 8.958 12.240 1.00 97.19 168 HIS A O 1
ATOM 1338 N N . CYS A 1 169 ? 5.576 10.498 11.118 1.00 98.25 169 CYS A N 1
ATOM 1339 C CA . CYS A 1 169 ? 4.298 9.805 11.212 1.00 98.25 169 CYS A CA 1
ATOM 1340 C C . CYS A 1 169 ? 4.098 8.878 10.008 1.00 98.25 169 CYS A C 1
ATOM 1342 O O . CYS A 1 169 ? 4.404 9.223 8.866 1.00 98.25 169 CYS A O 1
ATOM 1344 N N . GLN A 1 170 ? 3.534 7.703 10.269 1.00 98.75 170 GLN A N 1
ATOM 1345 C CA . GLN A 1 170 ? 3.099 6.752 9.256 1.00 98.75 170 GLN A CA 1
ATOM 1346 C C . GLN A 1 170 ? 1.742 7.193 8.712 1.00 98.75 170 GLN A C 1
ATOM 1348 O O . GLN A 1 170 ? 0.765 7.311 9.453 1.00 98.75 170 GLN A O 1
ATOM 1353 N N . VAL A 1 171 ? 1.679 7.441 7.410 1.00 98.81 171 VAL A N 1
ATOM 1354 C CA . VAL A 1 171 ? 0.466 7.873 6.708 1.00 98.81 171 VAL A CA 1
ATOM 1355 C C . VAL A 1 171 ? 0.255 7.014 5.470 1.00 98.81 171 VAL A C 1
ATOM 1357 O O . VAL A 1 171 ? 1.214 6.494 4.906 1.00 98.81 171 VAL A O 1
ATOM 1360 N N . GLN A 1 172 ? -0.992 6.841 5.036 1.00 98.81 172 GLN A N 1
ATOM 1361 C CA . GLN A 1 172 ? -1.296 6.011 3.873 1.00 98.81 172 GLN A CA 1
ATOM 1362 C C . GLN A 1 172 ? -1.488 6.868 2.634 1.00 98.81 172 GLN A C 1
ATOM 1364 O O . GLN A 1 172 ? -2.274 7.820 2.614 1.00 98.81 172 GLN A O 1
ATOM 1369 N N . ASN A 1 173 ? -0.786 6.472 1.587 1.00 98.88 173 ASN A N 1
ATOM 1370 C CA . ASN A 1 173 ? -0.669 7.177 0.331 1.00 98.88 173 ASN A CA 1
ATOM 1371 C C . ASN A 1 173 ? -1.131 6.277 -0.810 1.00 98.88 173 ASN A C 1
ATOM 1373 O O . ASN A 1 173 ? -1.090 5.049 -0.721 1.00 98.88 173 ASN A O 1
ATOM 1377 N N . MET A 1 174 ? -1.547 6.905 -1.903 1.00 98.69 174 MET A N 1
ATOM 1378 C CA . MET A 1 174 ? -1.955 6.231 -3.124 1.00 98.69 174 MET A CA 1
ATOM 1379 C C . MET A 1 174 ? -1.018 6.580 -4.279 1.00 98.69 174 MET A C 1
ATOM 1381 O O . MET A 1 174 ? -0.630 7.740 -4.444 1.00 98.69 174 MET A O 1
ATOM 1385 N N . ALA A 1 175 ? -0.699 5.590 -5.109 1.00 98.69 175 ALA A N 1
ATOM 1386 C CA . ALA A 1 175 ? 0.017 5.769 -6.366 1.00 98.69 175 ALA A CA 1
ATOM 1387 C C . ALA A 1 175 ? -0.700 5.056 -7.521 1.00 98.69 175 ALA A C 1
ATOM 1389 O O . ALA A 1 175 ? -1.327 4.008 -7.350 1.00 98.69 175 ALA A O 1
ATOM 1390 N N . LEU A 1 176 ? -0.608 5.651 -8.707 1.00 98.19 176 LEU A N 1
ATOM 1391 C CA . LEU A 1 176 ? -1.281 5.231 -9.933 1.00 98.19 176 LEU A CA 1
ATOM 1392 C C . LEU A 1 176 ? -0.247 5.076 -11.049 1.00 98.19 176 LEU A C 1
ATOM 1394 O O . LEU A 1 176 ? 0.664 5.901 -11.129 1.00 98.19 176 LEU A O 1
ATOM 1398 N N . PRO A 1 177 ? -0.379 4.107 -11.963 1.00 97.88 177 PRO A N 1
ATOM 1399 C CA . PRO A 1 177 ? 0.486 4.064 -13.127 1.00 97.88 177 PRO A CA 1
ATOM 1400 C C . PRO A 1 177 ? 0.320 5.311 -13.990 1.00 97.88 177 PRO A C 1
ATOM 1402 O O . PRO A 1 177 ? -0.800 5.726 -14.301 1.00 97.88 177 PRO A O 1
ATOM 1405 N N . LYS A 1 178 ? 1.436 5.871 -14.449 1.00 97.75 178 LYS A N 1
ATOM 1406 C CA . LYS A 1 178 ? 1.441 7.004 -15.383 1.00 97.75 178 LYS A CA 1
ATOM 1407 C C . LYS A 1 178 ? 0.875 6.630 -16.749 1.00 97.75 178 LYS A C 1
ATOM 1409 O O . LYS A 1 178 ? 0.217 7.441 -17.397 1.00 97.75 178 LYS A O 1
ATOM 1414 N N . ASN A 1 179 ? 1.137 5.401 -17.191 1.00 97.69 179 ASN A N 1
ATOM 1415 C CA . ASN A 1 179 ? 0.718 4.901 -18.490 1.00 97.69 179 ASN A CA 1
ATOM 1416 C C . ASN A 1 179 ? 0.125 3.495 -18.368 1.00 97.69 179 ASN A C 1
ATOM 1418 O O . ASN A 1 179 ? 0.837 2.500 -18.408 1.00 97.69 179 ASN A O 1
ATOM 1422 N N . LEU A 1 180 ? -1.203 3.396 -18.314 1.00 96.88 180 LEU A N 1
ATOM 1423 C CA . LEU A 1 180 ? -1.889 2.101 -18.288 1.00 96.88 180 LEU A CA 1
ATOM 1424 C C . LEU A 1 180 ? -1.693 1.284 -19.573 1.00 96.88 180 LEU A C 1
ATOM 1426 O O . LEU A 1 180 ? -1.952 0.079 -19.570 1.00 96.88 180 LEU A O 1
ATOM 1430 N N . SER A 1 181 ? -1.283 1.896 -20.688 1.00 96.88 181 SER A N 1
ATOM 1431 C CA . SER A 1 181 ? -1.016 1.161 -21.931 1.00 96.88 181 SER A CA 1
ATOM 1432 C C . SER A 1 181 ? 0.262 0.333 -21.848 1.00 96.88 181 SER A C 1
ATOM 1434 O O . SER A 1 181 ? 0.314 -0.714 -22.491 1.00 96.88 181 SER A O 1
ATOM 1436 N N . ASP A 1 182 ? 1.223 0.762 -21.031 1.00 97.62 182 ASP A N 1
ATOM 1437 C CA . ASP A 1 182 ? 2.468 0.049 -20.774 1.00 97.62 182 ASP A CA 1
ATOM 1438 C C . ASP A 1 182 ? 2.204 -1.202 -19.908 1.00 97.62 182 ASP A C 1
ATOM 1440 O O . ASP A 1 182 ? 1.684 -1.076 -18.798 1.00 97.62 182 ASP A O 1
ATOM 1444 N N . PRO A 1 183 ? 2.503 -2.420 -20.397 1.00 96.56 183 PRO A N 1
ATOM 1445 C CA . PRO A 1 183 ? 2.378 -3.631 -19.597 1.00 96.56 183 PRO A CA 1
ATOM 1446 C C . PRO A 1 183 ? 3.447 -3.740 -18.502 1.00 96.56 183 PRO A C 1
ATOM 1448 O O . PRO A 1 183 ? 3.243 -4.518 -17.581 1.00 96.56 183 PRO A O 1
ATOM 1451 N N . LEU A 1 184 ? 4.558 -3.000 -18.582 1.00 97.50 184 LEU A N 1
ATOM 1452 C CA . LEU A 1 184 ? 5.642 -3.045 -17.596 1.00 97.50 184 LEU A CA 1
ATOM 1453 C C . LEU A 1 184 ? 5.388 -2.123 -16.401 1.00 97.50 184 LEU A C 1
ATOM 1455 O O . LEU A 1 184 ? 5.905 -2.394 -15.320 1.00 97.50 184 LEU A O 1
ATOM 1459 N N . LEU A 1 185 ? 4.511 -1.123 -16.556 1.00 97.62 185 LEU A N 1
ATOM 1460 C CA . LEU A 1 185 ? 4.151 -0.146 -15.524 1.00 97.62 185 LEU A CA 1
ATOM 1461 C C . LEU A 1 185 ? 5.398 0.494 -14.899 1.00 97.62 185 LEU A C 1
ATOM 1463 O O . LEU A 1 185 ? 5.518 0.540 -13.674 1.00 97.62 185 LEU A O 1
ATOM 1467 N N . GLU A 1 186 ? 6.332 0.944 -15.741 1.00 95.38 186 GLU A N 1
ATOM 1468 C CA . GLU A 1 186 ? 7.635 1.457 -15.285 1.00 95.38 186 GLU A CA 1
ATOM 1469 C C . GLU A 1 186 ? 7.518 2.748 -14.466 1.00 95.38 186 GLU A C 1
ATOM 1471 O O . GLU A 1 186 ? 8.318 2.997 -13.569 1.00 95.38 186 GLU A O 1
ATOM 1476 N N . GLU A 1 187 ? 6.517 3.578 -14.766 1.00 97.50 187 GLU A N 1
ATOM 1477 C CA . GLU A 1 187 ? 6.340 4.884 -14.136 1.00 97.50 187 GLU A CA 1
ATOM 1478 C C . GLU A 1 187 ? 5.046 4.954 -13.318 1.00 97.50 187 GLU A C 1
ATOM 1480 O O . GLU A 1 187 ? 3.948 4.684 -13.822 1.00 97.50 187 GLU A O 1
ATOM 1485 N N . TRP A 1 188 ? 5.170 5.426 -12.076 1.00 98.31 188 TRP A N 1
ATOM 1486 C CA . TRP A 1 188 ? 4.064 5.655 -11.150 1.00 98.31 188 TRP A CA 1
ATOM 1487 C C . TRP A 1 188 ? 3.975 7.133 -10.766 1.00 98.31 188 TRP A C 1
ATOM 1489 O O . TRP A 1 188 ? 4.980 7.818 -10.596 1.00 98.31 188 TRP A O 1
ATOM 1499 N N . ILE A 1 189 ? 2.750 7.631 -10.634 1.00 98.12 189 ILE A N 1
ATOM 1500 C CA . ILE A 1 189 ? 2.429 8.980 -10.175 1.00 98.12 189 ILE A CA 1
ATOM 1501 C C . ILE A 1 189 ? 1.740 8.859 -8.824 1.00 98.12 189 ILE A C 1
ATOM 1503 O O . ILE A 1 189 ? 0.754 8.133 -8.676 1.00 98.12 189 ILE A O 1
ATOM 1507 N N . LYS A 1 190 ? 2.230 9.607 -7.839 1.00 98.62 190 LYS A N 1
ATOM 1508 C CA . LYS A 1 190 ? 1.589 9.697 -6.529 1.00 98.62 190 LYS A CA 1
ATOM 1509 C C . LYS A 1 190 ? 0.347 10.579 -6.608 1.00 98.62 190 LYS A C 1
ATOM 1511 O O . LYS A 1 190 ? 0.322 11.592 -7.308 1.00 98.62 190 LYS A O 1
ATOM 1516 N N . PHE A 1 191 ? -0.704 10.185 -5.904 1.00 98.38 191 PHE A N 1
ATOM 1517 C CA . PHE A 1 191 ? -1.959 10.915 -5.908 1.00 98.38 191 PHE A CA 1
ATOM 1518 C C . PHE A 1 191 ? -1.800 12.303 -5.275 1.00 98.38 191 PHE A C 1
ATOM 1520 O O . PHE A 1 191 ? -1.230 12.453 -4.198 1.00 98.38 191 PHE A O 1
ATOM 1527 N N . ALA A 1 192 ? -2.335 13.329 -5.939 1.00 97.75 192 ALA A N 1
ATOM 1528 C CA . ALA A 1 192 ? -2.096 14.725 -5.572 1.00 97.75 192 ALA A CA 1
ATOM 1529 C C . ALA A 1 192 ? -2.648 15.124 -4.191 1.00 97.75 192 ALA A C 1
ATOM 1531 O O . ALA A 1 192 ? -2.200 16.117 -3.631 1.00 97.75 192 ALA A O 1
ATOM 1532 N N . GLN A 1 193 ? -3.624 14.383 -3.656 1.00 97.69 193 GLN A N 1
ATOM 1533 C CA . GLN A 1 193 ? -4.238 14.662 -2.349 1.00 97.69 193 GLN A CA 1
ATOM 1534 C C . GLN A 1 193 ? -3.734 13.717 -1.250 1.00 97.69 193 GLN A C 1
ATOM 1536 O O . GLN A 1 193 ? -4.397 13.556 -0.231 1.00 97.69 193 GLN A O 1
ATOM 1541 N N . ASN A 1 194 ? -2.594 13.057 -1.460 1.00 98.56 194 ASN A N 1
ATOM 1542 C CA . ASN A 1 194 ? -1.946 12.295 -0.400 1.00 98.56 194 ASN A CA 1
ATOM 1543 C C . ASN A 1 194 ? -1.564 13.205 0.795 1.00 98.56 194 ASN A C 1
ATOM 1545 O O . ASN A 1 194 ? -1.221 14.373 0.585 1.00 98.56 194 ASN A O 1
ATOM 1549 N N . PRO A 1 195 ? -1.570 12.677 2.034 1.00 98.56 195 PRO A N 1
ATOM 1550 C CA . PRO A 1 195 ? -1.994 11.325 2.393 1.00 98.56 195 PRO A CA 1
ATOM 1551 C C . PRO A 1 195 ? -3.521 11.186 2.394 1.00 98.56 195 PRO A C 1
ATOM 1553 O O . PRO A 1 195 ? -4.242 12.102 2.780 1.00 98.56 195 PRO A O 1
ATOM 1556 N N . ILE A 1 196 ? -4.019 10.015 1.995 1.00 98.50 196 ILE A N 1
ATOM 1557 C CA . ILE A 1 196 ? -5.464 9.728 1.934 1.00 98.50 196 ILE A CA 1
ATOM 1558 C C . ILE A 1 196 ? -6.013 9.125 3.234 1.00 98.50 196 ILE A C 1
ATOM 1560 O O . ILE A 1 196 ? -7.222 9.142 3.456 1.00 98.50 196 ILE A O 1
ATOM 1564 N N . MET A 1 197 ? -5.144 8.599 4.104 1.00 98.62 197 MET A N 1
ATOM 1565 C CA . MET A 1 197 ? -5.497 8.179 5.463 1.00 98.62 197 MET A CA 1
ATOM 1566 C C . MET A 1 197 ? -4.351 8.505 6.420 1.00 98.62 197 MET A C 1
ATOM 1568 O O . MET A 1 197 ? -3.199 8.163 6.163 1.00 98.62 197 MET A O 1
ATOM 1572 N N . THR A 1 198 ? -4.668 9.122 7.552 1.00 98.38 198 THR A N 1
ATOM 1573 C CA . THR A 1 198 ? -3.726 9.407 8.644 1.00 98.38 198 THR A CA 1
ATOM 1574 C C . THR A 1 198 ? -4.044 8.533 9.860 1.00 98.38 198 THR A C 1
ATOM 1576 O O . THR A 1 198 ? -5.153 7.985 9.924 1.00 98.38 198 THR A O 1
ATOM 1579 N N . PRO A 1 199 ? -3.115 8.396 10.827 1.00 98.12 199 PRO A N 1
ATOM 1580 C CA . PRO A 1 199 ? -3.377 7.678 12.069 1.00 98.12 199 PRO A CA 1
ATOM 1581 C C . PRO A 1 199 ? -4.678 8.176 12.715 1.00 98.12 199 PRO A C 1
ATOM 1583 O O . PRO A 1 199 ? -4.845 9.388 12.878 1.00 98.12 199 PRO A O 1
ATOM 1586 N N . PRO A 1 200 ? -5.633 7.283 13.024 1.00 96.88 200 PRO A N 1
ATOM 1587 C CA . PRO A 1 200 ? -6.879 7.684 13.661 1.00 96.88 200 PRO A CA 1
ATOM 1588 C C . PRO A 1 200 ? -6.664 8.015 15.142 1.00 96.88 200 PRO A C 1
ATOM 1590 O O . PRO A 1 200 ? -5.688 7.582 15.753 1.00 96.88 200 PRO A O 1
ATOM 1593 N N . ASP A 1 201 ? -7.629 8.711 15.746 1.00 94.94 201 ASP A N 1
ATOM 1594 C CA . ASP A 1 201 ? -7.595 9.041 17.173 1.00 94.94 201 ASP A CA 1
ATOM 1595 C C . ASP A 1 201 ? -7.317 7.804 18.044 1.00 94.94 201 ASP A C 1
ATOM 1597 O O . ASP A 1 201 ? -7.955 6.753 17.904 1.00 94.94 201 ASP A O 1
ATOM 1601 N N . GLY A 1 202 ? -6.355 7.947 18.958 1.00 93.94 202 GLY A N 1
ATOM 1602 C CA . GLY A 1 202 ? -5.919 6.885 19.866 1.00 93.94 202 GLY A CA 1
ATOM 1603 C C . GLY A 1 202 ? -4.901 5.901 19.280 1.00 93.94 202 GLY A C 1
ATOM 1604 O O . GLY A 1 202 ? -4.447 5.024 20.014 1.00 93.94 202 GLY A O 1
ATOM 1605 N N . VAL A 1 203 ? -4.520 6.027 18.006 1.00 96.75 203 VAL A N 1
ATOM 1606 C CA . VAL A 1 203 ? -3.419 5.266 17.394 1.00 96.75 203 VAL A CA 1
ATOM 1607 C C . VAL A 1 203 ? -2.214 6.188 17.232 1.00 96.75 203 VAL A C 1
ATOM 1609 O O . VAL A 1 203 ? -2.314 7.263 16.646 1.00 96.75 203 VAL A O 1
ATOM 1612 N N . GLU A 1 204 ? -1.067 5.783 17.775 1.00 96.88 204 GLU A N 1
ATOM 1613 C CA . GLU A 1 204 ? 0.167 6.566 17.669 1.00 96.88 204 GLU A CA 1
ATOM 1614 C C . GLU A 1 204 ? 0.691 6.587 16.227 1.00 96.88 204 GLU A C 1
ATOM 1616 O O . GLU A 1 204 ? 0.538 5.623 15.475 1.00 96.88 204 GLU A O 1
ATOM 1621 N N . GLY A 1 205 ? 1.365 7.676 15.844 1.00 96.31 205 GLY A N 1
ATOM 1622 C CA . GLY A 1 205 ? 1.846 7.874 14.473 1.00 96.31 205 GLY A CA 1
ATOM 1623 C C . GLY A 1 205 ? 2.858 6.834 13.990 1.00 96.31 205 GLY A C 1
ATOM 1624 O O . GLY A 1 205 ? 3.032 6.676 12.791 1.00 96.31 205 GLY A O 1
ATOM 1625 N N . ASN A 1 206 ? 3.498 6.088 14.887 1.00 97.12 206 ASN A N 1
ATOM 1626 C CA . ASN A 1 206 ? 4.419 4.999 14.558 1.00 97.12 206 ASN A CA 1
ATOM 1627 C C . ASN A 1 206 ? 3.768 3.599 14.610 1.00 97.12 206 ASN A C 1
ATOM 1629 O O . ASN A 1 206 ? 4.484 2.597 14.520 1.00 97.12 206 ASN A O 1
ATOM 1633 N N . ASN A 1 207 ? 2.444 3.516 14.756 1.00 97.94 207 ASN A N 1
ATOM 1634 C CA . ASN A 1 207 ? 1.681 2.280 14.930 1.00 97.94 207 ASN A CA 1
ATOM 1635 C C . ASN A 1 207 ? 0.508 2.190 13.935 1.00 97.94 207 ASN A C 1
ATOM 1637 O O . ASN A 1 207 ? -0.586 1.765 14.306 1.00 97.94 207 ASN A O 1
ATOM 1641 N N . PHE A 1 208 ? 0.716 2.607 12.679 1.00 98.62 208 PHE A N 1
ATOM 1642 C CA . PHE A 1 208 ? -0.318 2.650 11.640 1.00 98.62 208 PHE A CA 1
ATOM 1643 C C . PHE A 1 208 ? 0.265 2.441 10.231 1.00 98.62 208 PHE A C 1
ATOM 1645 O O . PHE A 1 208 ? 0.637 3.404 9.560 1.00 98.62 208 PHE A O 1
ATOM 1652 N N . ARG A 1 209 ? 0.362 1.194 9.754 1.00 98.81 209 ARG A N 1
ATOM 1653 C CA . ARG A 1 209 ? 1.067 0.888 8.492 1.00 98.81 209 ARG A CA 1
ATOM 1654 C C . ARG A 1 209 ? 0.594 -0.377 7.784 1.00 98.81 209 ARG A C 1
ATOM 1656 O O . ARG A 1 209 ? -0.175 -1.161 8.330 1.00 98.81 209 ARG A O 1
ATOM 1663 N N . ASP A 1 210 ? 1.091 -0.546 6.566 1.00 98.62 210 ASP A N 1
ATOM 1664 C CA . ASP A 1 210 ? 0.948 -1.721 5.709 1.00 98.62 210 ASP A CA 1
ATOM 1665 C C . ASP A 1 210 ? -0.506 -1.954 5.250 1.00 98.62 210 ASP A C 1
ATOM 1667 O O . ASP A 1 210 ? -1.160 -2.911 5.672 1.00 98.62 210 ASP A O 1
ATOM 1671 N N . PRO A 1 211 ? -1.060 -1.069 4.395 1.00 98.75 211 PRO A N 1
ATOM 1672 C CA . PRO A 1 211 ? -2.391 -1.259 3.835 1.00 98.75 211 PRO A CA 1
ATOM 1673 C C . PRO A 1 211 ? -2.442 -2.514 2.953 1.00 98.75 211 PRO A C 1
ATOM 1675 O O . PRO A 1 211 ? -1.584 -2.739 2.094 1.00 98.75 211 PRO A O 1
ATOM 1678 N N . THR A 1 212 ? -3.490 -3.309 3.150 1.00 98.44 212 THR A N 1
ATOM 1679 C CA . THR A 1 212 ? -3.794 -4.520 2.365 1.00 98.44 212 THR A CA 1
ATOM 1680 C C . THR A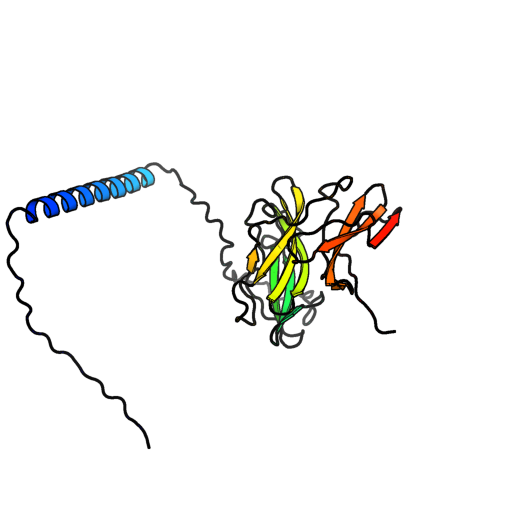 1 212 ? -4.241 -4.234 0.938 1.00 98.44 212 THR A C 1
ATOM 1682 O O . THR A 1 212 ? -4.599 -3.109 0.576 1.00 98.44 212 THR A O 1
ATOM 1685 N N . THR A 1 213 ? -4.289 -5.286 0.115 1.00 97.88 213 THR A N 1
ATOM 1686 C CA . THR A 1 213 ? -5.139 -5.284 -1.076 1.00 97.88 213 THR A CA 1
ATOM 1687 C C . THR A 1 213 ? -6.587 -5.078 -0.640 1.00 97.88 213 THR A C 1
ATOM 1689 O O . THR A 1 213 ? -7.113 -5.799 0.207 1.00 97.88 213 THR A O 1
ATOM 1692 N N . ALA A 1 214 ? -7.241 -4.078 -1.220 1.00 97.94 214 ALA A N 1
ATOM 1693 C CA . ALA A 1 214 ? -8.618 -3.760 -0.899 1.00 97.94 214 ALA A CA 1
ATOM 1694 C C . ALA A 1 214 ? -9.586 -4.731 -1.589 1.00 97.94 214 ALA A C 1
ATOM 1696 O O . ALA A 1 214 ? -9.333 -5.223 -2.692 1.00 97.94 214 ALA A O 1
ATOM 1697 N N . TRP A 1 215 ? -10.744 -4.949 -0.970 1.00 96.50 215 TRP A N 1
ATOM 1698 C CA . TRP A 1 215 ? -11.816 -5.770 -1.532 1.00 96.50 215 TRP A CA 1
ATOM 1699 C C . TRP A 1 215 ? -13.119 -4.983 -1.631 1.00 96.50 215 TRP A C 1
ATOM 1701 O O . TRP A 1 215 ? -13.438 -4.146 -0.785 1.00 96.50 215 TRP A O 1
ATOM 1711 N N . LEU A 1 216 ? -13.892 -5.260 -2.679 1.00 94.31 216 LEU A N 1
ATOM 1712 C CA . LEU A 1 216 ? -15.209 -4.667 -2.869 1.00 94.31 216 LEU A CA 1
ATOM 1713 C C . LEU A 1 216 ? -16.246 -5.488 -2.095 1.00 94.31 216 LEU A C 1
ATOM 1715 O O . LEU A 1 216 ? -16.450 -6.671 -2.369 1.00 94.31 216 LEU A O 1
ATOM 1719 N N . SER A 1 217 ? -16.886 -4.863 -1.112 1.00 90.50 217 SER A N 1
ATOM 1720 C CA . SER A 1 217 ? -17.924 -5.489 -0.289 1.00 90.50 217 SER A CA 1
ATOM 1721 C C . SER A 1 217 ? -19.262 -5.556 -1.040 1.00 90.50 217 SER A C 1
ATOM 1723 O O . SER A 1 217 ? -19.490 -4.823 -2.002 1.00 90.50 217 SER A O 1
ATOM 1725 N N . HIS A 1 218 ? -20.181 -6.417 -0.591 1.00 91.81 218 HIS A N 1
ATOM 1726 C CA . HIS A 1 218 ? -21.489 -6.612 -1.238 1.00 91.81 218 HIS A CA 1
ATOM 1727 C C . HIS A 1 218 ? -22.370 -5.354 -1.302 1.00 91.81 218 HIS A C 1
ATOM 1729 O O . HIS A 1 218 ? -23.236 -5.262 -2.165 1.00 91.81 218 HIS A O 1
ATOM 1735 N N . ASP A 1 219 ? -22.150 -4.386 -0.414 1.00 94.69 219 ASP A N 1
ATOM 1736 C CA . ASP A 1 219 ? -22.831 -3.087 -0.412 1.00 94.69 219 ASP A CA 1
ATOM 1737 C C . ASP A 1 219 ? -22.194 -2.064 -1.371 1.00 94.69 219 ASP A C 1
ATOM 1739 O O . ASP A 1 219 ? -22.540 -0.885 -1.336 1.00 94.69 219 ASP A O 1
ATOM 1743 N N . GLY A 1 220 ? -21.263 -2.501 -2.225 1.00 95.25 220 GLY A N 1
ATOM 1744 C CA . GLY A 1 220 ? -20.631 -1.669 -3.244 1.00 95.25 220 GLY A CA 1
ATOM 1745 C C . GLY A 1 220 ? -19.531 -0.747 -2.720 1.00 95.25 220 GLY A C 1
ATOM 1746 O O . GLY A 1 220 ? -19.062 0.101 -3.476 1.00 95.25 220 GLY A O 1
ATOM 1747 N N . LYS A 1 221 ? -19.098 -0.902 -1.462 1.00 97.75 221 LYS A N 1
ATOM 1748 C CA . LYS A 1 221 ? -17.997 -0.115 -0.887 1.00 97.75 221 LYS A CA 1
ATOM 1749 C C . LYS A 1 221 ? -16.713 -0.927 -0.824 1.00 97.75 221 LYS A C 1
ATOM 1751 O O . LYS A 1 221 ? -16.722 -2.100 -0.439 1.00 97.75 221 LYS A O 1
ATOM 1756 N N . TRP A 1 222 ? -15.602 -0.295 -1.169 1.00 98.31 222 TRP A N 1
ATOM 1757 C CA . TRP A 1 222 ? -14.272 -0.828 -0.925 1.00 98.31 222 TRP A CA 1
ATOM 1758 C C . TRP A 1 222 ? -13.995 -0.887 0.567 1.00 98.31 222 TRP A C 1
ATOM 1760 O O . TRP A 1 222 ? -14.411 -0.006 1.318 1.00 98.31 222 TRP A O 1
ATOM 1770 N N . SER A 1 223 ? -13.269 -1.918 0.965 1.00 98.44 223 SER A N 1
ATOM 1771 C CA . SER A 1 223 ? -12.765 -2.118 2.313 1.00 98.44 223 SER A CA 1
ATOM 1772 C C . SER A 1 223 ? -11.268 -2.393 2.237 1.00 98.44 223 SER A C 1
ATOM 1774 O O . SER A 1 223 ? -10.810 -3.071 1.317 1.00 98.44 223 SER A O 1
ATOM 1776 N N . VAL A 1 224 ? -10.518 -1.857 3.193 1.00 98.50 224 VAL A N 1
ATOM 1777 C CA . VAL A 1 224 ? -9.083 -2.104 3.363 1.00 98.50 224 VAL A CA 1
ATOM 1778 C C . VAL A 1 224 ? -8.785 -2.208 4.852 1.00 98.50 224 VAL A C 1
ATOM 1780 O O . VAL A 1 224 ? -9.407 -1.509 5.657 1.00 98.50 224 VAL A O 1
ATOM 1783 N N . ILE A 1 225 ? -7.849 -3.075 5.228 1.00 98.62 225 ILE A N 1
ATOM 1784 C CA . ILE A 1 225 ? -7.284 -3.089 6.580 1.00 98.62 225 ILE A CA 1
ATOM 1785 C C . ILE A 1 225 ? -5.857 -2.571 6.585 1.00 98.62 225 ILE A C 1
ATOM 1787 O O . ILE A 1 225 ? -5.097 -2.803 5.642 1.00 98.62 225 ILE A O 1
ATOM 1791 N N . ILE A 1 226 ? -5.530 -1.883 7.672 1.00 98.81 226 ILE A N 1
ATOM 1792 C CA . ILE A 1 226 ? -4.209 -1.342 7.970 1.00 98.81 226 ILE A CA 1
ATOM 1793 C C . ILE A 1 226 ? -3.781 -1.898 9.325 1.00 98.81 226 ILE A C 1
ATOM 1795 O O . ILE A 1 226 ? -4.586 -1.964 10.262 1.00 98.81 226 ILE A O 1
ATOM 1799 N N . GLY A 1 227 ? -2.526 -2.322 9.412 1.00 98.62 227 GLY A N 1
ATOM 1800 C CA . GLY A 1 227 ? -1.922 -2.802 10.642 1.00 98.62 227 GLY A CA 1
ATOM 1801 C C . GLY A 1 227 ? -1.863 -1.687 11.677 1.00 98.62 227 GLY A C 1
ATOM 1802 O O . GLY A 1 227 ? -1.579 -0.531 11.350 1.00 98.62 227 GLY A O 1
ATOM 1803 N N . GLY A 1 228 ? -2.171 -2.016 12.926 1.00 97.75 228 GLY A N 1
ATOM 1804 C CA . GLY A 1 228 ? -2.262 -1.028 13.985 1.00 97.75 228 GLY A CA 1
ATOM 1805 C C . GLY A 1 228 ? -1.978 -1.569 15.374 1.00 97.75 228 GLY A C 1
ATOM 1806 O O . GLY A 1 228 ? -2.071 -2.773 15.629 1.00 97.75 228 GLY A O 1
ATOM 1807 N N . TRP A 1 229 ? -1.669 -0.647 16.285 1.00 97.56 229 TRP A N 1
ATOM 1808 C CA . TRP A 1 229 ? -1.539 -0.928 17.711 1.00 97.56 229 TRP A CA 1
ATOM 1809 C C . TRP A 1 229 ? -2.084 0.225 18.542 1.00 97.56 229 TRP A C 1
ATOM 1811 O O . TRP A 1 229 ? -1.719 1.384 18.340 1.00 97.56 229 TRP A O 1
ATOM 1821 N N . SER A 1 230 ? -2.958 -0.094 19.491 1.00 96.19 230 SER A N 1
ATOM 1822 C CA . SER A 1 230 ? -3.471 0.864 20.470 1.00 96.19 230 SER A CA 1
ATOM 1823 C C . SER A 1 230 ? -3.951 0.127 21.713 1.00 96.19 230 SER A C 1
ATOM 1825 O O . SER A 1 230 ? -4.428 -1.002 21.619 1.00 96.19 230 SER A O 1
ATOM 1827 N N . ASN A 1 231 ? -3.823 0.743 22.891 1.00 93.88 231 ASN A N 1
ATOM 1828 C CA . ASN A 1 231 ? -4.340 0.203 24.156 1.00 93.88 231 ASN A CA 1
ATOM 1829 C C . ASN A 1 231 ? -3.949 -1.270 24.412 1.00 93.88 231 ASN A C 1
ATOM 1831 O O . ASN A 1 231 ? -4.764 -2.071 24.863 1.00 93.88 231 ASN A O 1
ATOM 1835 N N . ASN A 1 232 ? -2.694 -1.634 24.113 1.00 94.56 232 ASN A N 1
ATOM 1836 C CA . ASN A 1 232 ? -2.160 -2.999 24.237 1.00 94.56 232 ASN A CA 1
ATOM 1837 C C . ASN A 1 232 ? -2.855 -4.057 23.345 1.00 94.56 232 ASN A C 1
ATOM 1839 O O . ASN A 1 232 ? -2.732 -5.262 23.592 1.00 94.56 232 ASN A O 1
ATOM 1843 N N . GLN A 1 233 ? -3.551 -3.624 22.293 1.00 96.94 233 GLN A N 1
ATOM 1844 C CA . GLN A 1 233 ? -4.214 -4.476 21.309 1.00 96.94 233 GLN A CA 1
ATOM 1845 C C . GLN A 1 233 ? -3.591 -4.289 19.930 1.00 96.94 233 GLN A C 1
ATOM 1847 O O . GLN A 1 233 ? -3.536 -3.168 19.424 1.00 96.94 233 GLN A O 1
ATOM 1852 N N . GLY A 1 234 ? -3.128 -5.386 19.328 1.00 97.94 234 GLY A N 1
ATOM 1853 C CA . GLY A 1 234 ? -2.815 -5.433 17.900 1.00 97.94 234 GLY A CA 1
ATOM 1854 C C . GLY A 1 234 ? -4.115 -5.443 17.105 1.00 97.94 234 GLY A C 1
ATOM 1855 O O . GLY A 1 234 ? -5.093 -6.069 17.534 1.00 97.94 234 GLY A O 1
ATOM 1856 N N . MET A 1 235 ? -4.165 -4.695 16.006 1.00 98.06 235 MET A N 1
ATOM 1857 C CA . MET A 1 235 ? -5.413 -4.385 15.306 1.00 98.06 235 MET A CA 1
ATOM 1858 C C . MET A 1 235 ? -5.260 -4.494 13.791 1.00 98.06 235 MET A C 1
ATOM 1860 O O . MET A 1 235 ? -4.277 -4.032 13.216 1.00 98.06 235 MET A O 1
ATOM 1864 N N . ALA A 1 236 ? -6.300 -5.017 13.144 1.00 98.44 236 ALA A N 1
ATOM 1865 C CA . ALA A 1 236 ? -6.566 -4.830 11.724 1.00 98.44 236 ALA A CA 1
ATOM 1866 C C . ALA A 1 236 ? -7.588 -3.693 11.579 1.00 98.44 236 ALA A C 1
ATOM 1868 O O . ALA A 1 236 ? -8.802 -3.917 11.620 1.00 98.44 236 ALA A O 1
ATOM 1869 N N . ILE A 1 237 ? -7.105 -2.453 11.488 1.00 98.50 237 ILE A N 1
ATOM 1870 C CA . ILE A 1 237 ? -7.955 -1.257 11.458 1.00 98.50 237 ILE A CA 1
ATOM 1871 C C . ILE A 1 237 ? -8.666 -1.195 10.107 1.00 98.50 237 ILE A C 1
ATOM 1873 O O . ILE A 1 237 ? -8.019 -1.075 9.072 1.00 98.50 237 ILE A O 1
ATOM 1877 N N . LEU A 1 238 ? -9.996 -1.268 10.123 1.00 98.44 238 LEU A N 1
ATOM 1878 C CA . LEU A 1 238 ? -10.824 -1.317 8.922 1.00 98.44 238 LEU A CA 1
ATOM 1879 C C . LEU A 1 238 ? -11.200 0.090 8.444 1.00 98.44 238 LEU A C 1
ATOM 1881 O O . LEU A 1 238 ? -11.755 0.883 9.206 1.00 98.44 238 LEU A O 1
ATOM 1885 N N . TYR A 1 239 ? -10.964 0.366 7.166 1.00 98.69 239 TYR A N 1
ATOM 1886 C CA . TYR A 1 239 ? -11.432 1.558 6.462 1.00 98.69 239 TYR A CA 1
ATOM 1887 C C . TYR A 1 239 ? -12.345 1.171 5.304 1.00 98.69 239 TYR A C 1
ATOM 1889 O O . TYR A 1 239 ? -12.208 0.093 4.721 1.00 98.69 239 TYR A O 1
ATOM 1897 N N . ARG A 1 240 ? -13.270 2.072 4.955 1.00 98.38 240 ARG A N 1
ATOM 1898 C CA . ARG A 1 240 ? -14.211 1.899 3.843 1.00 98.38 240 ARG A CA 1
ATOM 1899 C C . ARG A 1 240 ? -14.234 3.112 2.925 1.00 98.38 240 ARG A C 1
ATOM 1901 O O . ARG A 1 240 ? -14.121 4.237 3.402 1.00 98.38 240 ARG A O 1
ATOM 1908 N N . SER A 1 241 ? -14.427 2.893 1.630 1.00 98.50 241 SER A N 1
ATOM 1909 C CA . SER A 1 241 ? -14.504 3.961 0.627 1.00 98.50 241 SER A CA 1
ATOM 1910 C C . SER A 1 241 ? -15.457 3.602 -0.511 1.00 98.50 241 SER A C 1
ATOM 1912 O O . SER A 1 241 ? -15.574 2.441 -0.892 1.00 98.50 241 SER A O 1
ATOM 1914 N N . GLU A 1 242 ? -16.139 4.595 -1.074 1.00 97.88 242 GLU A N 1
ATOM 1915 C CA . GLU A 1 242 ? -16.973 4.422 -2.274 1.00 97.88 242 GLU A CA 1
ATOM 1916 C C . GLU A 1 242 ? -16.185 4.686 -3.567 1.00 97.88 242 GLU A C 1
ATOM 1918 O O . GLU A 1 242 ? -16.461 4.082 -4.602 1.00 97.88 242 GLU A O 1
ATOM 1923 N N . ASP A 1 243 ? -15.175 5.555 -3.513 1.00 97.00 243 ASP A N 1
ATOM 1924 C CA . ASP A 1 243 ? -14.448 6.067 -4.679 1.00 97.00 243 ASP A CA 1
ATOM 1925 C C . ASP A 1 243 ? -12.957 5.693 -4.707 1.00 97.00 243 ASP A C 1
ATOM 1927 O O . ASP A 1 243 ? -12.279 5.998 -5.693 1.00 97.00 243 ASP A O 1
ATOM 1931 N N . PHE A 1 244 ? -12.481 4.981 -3.677 1.00 97.75 244 PHE A N 1
ATOM 1932 C CA . PHE A 1 244 ? -11.083 4.601 -3.434 1.00 97.75 244 PHE A CA 1
ATOM 1933 C C . PHE A 1 244 ? -10.165 5.759 -3.004 1.00 97.75 244 PHE A C 1
ATOM 1935 O O . PHE A 1 244 ? -8.960 5.566 -2.835 1.00 97.75 244 PHE A O 1
ATOM 1942 N N . VAL A 1 245 ? -10.723 6.954 -2.808 1.00 97.19 245 VAL A N 1
ATOM 1943 C CA . VAL A 1 245 ? -9.992 8.177 -2.452 1.00 97.19 245 VAL A CA 1
ATOM 1944 C C . VAL A 1 245 ? -10.370 8.630 -1.050 1.00 97.19 245 VAL A C 1
ATOM 1946 O O . VAL A 1 245 ? -9.503 8.847 -0.209 1.00 97.19 245 VAL A O 1
ATOM 1949 N N . ASN A 1 246 ? -11.669 8.747 -0.791 1.00 98.19 246 ASN A N 1
ATOM 1950 C CA . ASN A 1 246 ? -12.209 9.181 0.485 1.00 98.19 246 ASN A CA 1
ATOM 1951 C C . ASN A 1 246 ? -12.458 7.953 1.357 1.00 98.19 246 ASN A C 1
ATOM 1953 O O . ASN A 1 246 ? -13.406 7.195 1.127 1.00 98.19 246 ASN A O 1
ATOM 1957 N N . TRP A 1 247 ? -11.592 7.747 2.346 1.00 98.50 247 TRP A N 1
ATOM 1958 C CA . TRP A 1 247 ? -11.650 6.601 3.246 1.00 98.50 247 TRP A CA 1
ATOM 1959 C C . TRP A 1 247 ? -12.180 7.009 4.617 1.00 98.50 247 TRP A C 1
ATOM 1961 O O . TRP A 1 247 ? -11.695 7.944 5.246 1.00 98.50 247 TRP A O 1
ATOM 1971 N N . THR A 1 248 ? -13.177 6.276 5.101 1.00 98.38 248 THR A N 1
ATOM 1972 C CA . THR A 1 248 ? -13.744 6.445 6.441 1.00 98.38 248 THR A CA 1
ATOM 1973 C C . THR A 1 248 ? -13.353 5.253 7.297 1.00 98.38 248 THR A C 1
ATOM 1975 O O . THR A 1 248 ? -13.623 4.109 6.927 1.00 98.38 248 THR A O 1
ATOM 1978 N N . LYS A 1 249 ? -12.724 5.513 8.445 1.00 98.31 249 LYS A N 1
ATOM 1979 C CA . LYS A 1 249 ? -12.428 4.481 9.441 1.00 98.31 249 LYS A CA 1
ATOM 1980 C C . LYS A 1 249 ? -13.742 3.917 9.985 1.00 98.31 249 LYS A C 1
ATOM 1982 O O . LYS A 1 249 ? -14.624 4.679 10.384 1.00 98.31 249 LYS A O 1
ATOM 1987 N N . ASN A 1 250 ? -13.863 2.597 10.047 1.00 96.75 250 ASN A N 1
ATOM 1988 C CA . ASN A 1 250 ? -14.944 1.968 10.794 1.00 96.75 250 ASN A CA 1
ATOM 1989 C C . ASN A 1 250 ? -14.772 2.199 12.303 1.00 96.75 250 ASN A C 1
ATOM 1991 O O . ASN A 1 250 ? -13.661 2.391 12.802 1.00 96.75 250 ASN A O 1
ATOM 1995 N N . GLN A 1 251 ? -15.891 2.172 13.031 1.00 95.25 251 GLN A N 1
ATOM 1996 C CA . GLN A 1 251 ? -15.886 2.284 14.490 1.00 95.25 251 GLN A CA 1
ATOM 1997 C C . GLN A 1 251 ? -15.043 1.169 15.119 1.00 95.25 251 GLN A C 1
ATOM 1999 O O . GLN A 1 251 ? -14.112 1.454 15.872 1.00 95.25 251 GLN A O 1
ATOM 2004 N N . ASP A 1 252 ? -15.336 -0.074 14.738 1.00 96.12 252 ASP A N 1
ATOM 2005 C CA . ASP A 1 252 ? -14.608 -1.256 15.180 1.00 96.12 252 ASP A CA 1
ATOM 2006 C C . ASP A 1 252 ? -13.577 -1.689 14.121 1.00 96.12 252 ASP A C 1
ATOM 2008 O O . ASP A 1 252 ? -13.842 -1.573 12.915 1.00 96.12 252 ASP A O 1
ATOM 2012 N N . PRO A 1 253 ? -12.399 -2.194 14.536 1.00 97.56 253 PRO A N 1
ATOM 2013 C CA . PRO A 1 253 ? -11.478 -2.856 13.618 1.00 97.56 253 PRO A CA 1
ATOM 2014 C C . PRO A 1 253 ? -12.130 -4.109 13.019 1.00 97.56 253 PRO A C 1
ATOM 2016 O O . PRO A 1 253 ? -13.103 -4.636 13.557 1.00 97.56 253 PRO A O 1
ATOM 2019 N N . LEU A 1 254 ? -11.558 -4.637 11.933 1.00 97.56 254 LEU A N 1
ATOM 2020 C CA . LEU A 1 254 ? -11.989 -5.936 11.411 1.00 97.56 254 LEU A CA 1
ATOM 2021 C C . LEU A 1 254 ? -11.774 -7.033 12.463 1.00 97.56 254 LEU A C 1
ATOM 2023 O O . LEU A 1 254 ? -12.618 -7.905 12.650 1.00 97.56 254 LEU A O 1
ATOM 2027 N N . TYR A 1 255 ? -10.631 -6.972 13.144 1.00 98.06 255 TYR A N 1
ATOM 2028 C CA . TYR A 1 255 ? -10.289 -7.835 14.263 1.00 98.06 255 TYR A CA 1
ATOM 2029 C C . TYR A 1 255 ? -9.203 -7.166 15.116 1.00 98.06 255 TYR A C 1
ATOM 2031 O O . TYR A 1 255 ? -8.394 -6.383 14.609 1.00 98.06 255 TYR A O 1
ATOM 2039 N N . SER A 1 256 ? -9.178 -7.471 16.410 1.00 97.44 256 SER A N 1
ATOM 2040 C CA . SER A 1 256 ? -8.108 -7.064 17.318 1.00 97.44 256 SER A CA 1
ATOM 2041 C C . SER A 1 256 ? -7.922 -8.086 18.432 1.00 97.44 256 SER A C 1
ATOM 2043 O O . SER A 1 256 ? -8.829 -8.857 18.752 1.00 97.44 256 SER A O 1
ATOM 2045 N N . THR A 1 257 ? -6.732 -8.105 19.030 1.00 97.38 257 THR A N 1
ATOM 2046 C CA . THR A 1 257 ? -6.456 -8.940 20.204 1.00 97.38 257 THR A CA 1
ATOM 2047 C C . THR A 1 257 ? -5.373 -8.330 21.083 1.00 97.38 257 THR A C 1
ATOM 2049 O O . THR A 1 257 ? -4.420 -7.709 20.609 1.00 97.38 257 THR A O 1
ATOM 2052 N N . GLU A 1 258 ? -5.490 -8.555 22.386 1.00 96.75 258 GLU A N 1
ATOM 2053 C CA . GLU A 1 258 ? -4.512 -8.094 23.367 1.00 96.7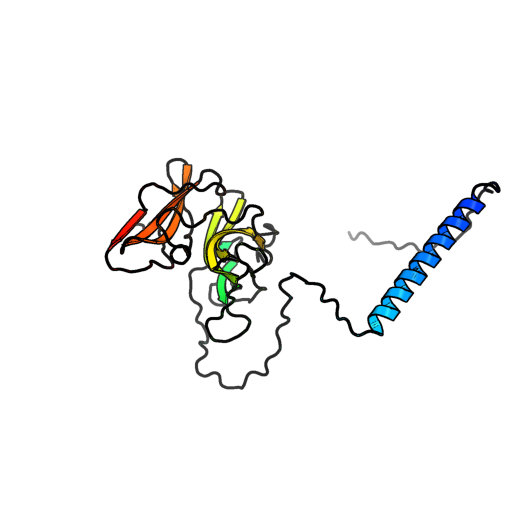5 258 GLU A CA 1
ATOM 2054 C C . GLU A 1 258 ? -3.170 -8.827 23.259 1.00 96.75 258 GLU A C 1
ATOM 2056 O O . GLU A 1 258 ? -3.106 -9.973 22.807 1.00 96.75 258 GLU A O 1
ATOM 2061 N N . ARG A 1 259 ? -2.109 -8.187 23.772 1.00 92.94 259 ARG A N 1
ATOM 2062 C CA . ARG A 1 259 ? -0.795 -8.806 24.047 1.00 92.94 259 ARG A CA 1
ATOM 2063 C C . ARG A 1 259 ? -0.093 -9.410 22.824 1.00 92.94 259 ARG A C 1
ATOM 2065 O O . ARG A 1 259 ? 0.704 -10.332 22.964 1.00 92.94 259 ARG A O 1
ATOM 2072 N N . THR A 1 260 ? -0.353 -8.865 21.640 1.00 96.19 260 THR A N 1
ATOM 2073 C CA . THR A 1 260 ? 0.345 -9.245 20.399 1.00 96.19 260 THR A CA 1
ATOM 2074 C C . THR A 1 260 ? 1.327 -8.189 19.900 1.00 96.19 260 THR A C 1
ATOM 2076 O O . THR A 1 260 ? 2.169 -8.503 19.068 1.00 96.19 260 THR A O 1
ATOM 2079 N N . GLY A 1 261 ? 1.273 -6.970 20.447 1.00 95.56 261 GLY A N 1
ATOM 2080 C CA . GLY A 1 261 ? 2.049 -5.838 19.943 1.00 95.56 261 GLY A CA 1
ATOM 2081 C C . GLY A 1 261 ? 1.477 -5.300 18.631 1.00 95.56 261 GLY A C 1
ATOM 2082 O O . GLY A 1 261 ? 0.294 -5.481 18.342 1.00 95.56 261 GLY A O 1
ATOM 2083 N N . MET A 1 262 ? 2.321 -4.622 17.857 1.00 97.25 262 MET A N 1
ATOM 2084 C CA . MET A 1 262 ? 1.950 -4.065 16.560 1.00 97.25 262 MET A CA 1
ATOM 2085 C C . MET A 1 262 ? 1.729 -5.157 15.521 1.00 97.25 262 MET A C 1
ATOM 2087 O O . MET A 1 262 ? 2.571 -6.034 15.348 1.00 97.25 262 MET A O 1
ATOM 2091 N N . TRP A 1 263 ? 0.595 -5.091 14.825 1.00 98.19 263 TRP A N 1
ATOM 2092 C CA . TRP A 1 263 ? 0.355 -5.926 13.654 1.00 98.19 263 TRP A CA 1
ATOM 2093 C C . TRP A 1 263 ? 0.929 -5.249 12.422 1.00 98.19 263 TRP A C 1
ATOM 2095 O O . TRP A 1 263 ? 0.515 -4.148 12.072 1.00 98.19 263 TRP A O 1
ATOM 2105 N N . GLU A 1 264 ? 1.872 -5.925 11.781 1.00 97.62 264 GLU A N 1
ATOM 2106 C CA . GLU A 1 264 ? 2.504 -5.512 10.530 1.00 97.62 264 GLU A CA 1
ATOM 2107 C C . GLU A 1 264 ? 2.047 -6.428 9.402 1.00 97.62 264 GLU A C 1
ATOM 2109 O O . GLU A 1 264 ? 1.705 -7.590 9.645 1.00 97.62 264 GLU A O 1
ATOM 2114 N N . CYS A 1 265 ? 2.047 -5.895 8.183 1.00 97.06 265 CYS A N 1
ATOM 2115 C CA . CYS A 1 265 ? 1.674 -6.606 6.961 1.00 97.06 265 CYS A CA 1
ATOM 2116 C C . CYS A 1 265 ? 0.433 -7.509 7.130 1.00 97.06 265 CYS A C 1
ATOM 2118 O O . CYS A 1 265 ? 0.522 -8.711 6.849 1.00 97.06 265 CYS A O 1
ATOM 2120 N N . PRO A 1 266 ? -0.715 -6.984 7.617 1.00 97.44 266 PRO A N 1
ATOM 2121 C CA . PRO A 1 266 ? -1.933 -7.777 7.643 1.00 97.44 266 PRO A CA 1
ATOM 2122 C C . PRO A 1 266 ? -2.282 -8.231 6.223 1.00 97.44 266 PRO A C 1
ATOM 2124 O O . PRO A 1 266 ? -1.951 -7.558 5.252 1.00 97.44 266 PRO A O 1
ATOM 2127 N N . ASP A 1 267 ? -2.985 -9.353 6.114 1.00 96.50 267 ASP A N 1
ATOM 2128 C CA . ASP A 1 267 ? -3.547 -9.834 4.856 1.00 96.50 267 ASP A CA 1
ATOM 2129 C C . ASP A 1 267 ? -4.934 -10.429 5.117 1.00 96.50 267 ASP A C 1
ATOM 2131 O O . ASP A 1 267 ? -5.195 -10.993 6.186 1.00 96.50 267 ASP A O 1
ATOM 2135 N N . PHE A 1 268 ? -5.850 -10.258 4.167 1.00 94.44 268 PHE A N 1
ATOM 2136 C CA . PHE A 1 268 ? -7.230 -10.713 4.289 1.00 94.44 268 PHE A CA 1
ATOM 2137 C C . PHE A 1 268 ? -7.794 -11.102 2.925 1.00 94.44 268 PHE A C 1
ATOM 2139 O O . PHE A 1 268 ? -8.012 -10.261 2.055 1.00 94.44 268 PHE A O 1
ATOM 2146 N N . TYR A 1 269 ? -8.070 -12.393 2.755 1.00 90.69 269 TYR A N 1
ATOM 2147 C CA . TYR A 1 269 ? -8.554 -12.956 1.501 1.00 90.69 269 TYR A CA 1
ATOM 2148 C C . TYR A 1 269 ? -9.486 -14.150 1.749 1.00 90.69 269 TYR A C 1
ATOM 2150 O O . TYR A 1 269 ? -9.367 -14.842 2.764 1.00 90.69 269 TYR A O 1
ATOM 2158 N N . PRO A 1 270 ? -10.433 -14.416 0.835 1.00 88.31 270 PRO A N 1
ATOM 2159 C CA . PRO A 1 270 ? -11.257 -15.611 0.904 1.00 88.31 270 PRO A CA 1
ATOM 2160 C C . PRO A 1 270 ? -10.471 -16.853 0.463 1.00 88.31 270 PRO A C 1
ATOM 2162 O O . PRO A 1 270 ? -9.709 -16.813 -0.502 1.00 88.31 270 PRO A O 1
ATOM 2165 N N . CYS A 1 271 ? -10.749 -17.985 1.105 1.00 86.25 271 CYS A N 1
ATOM 2166 C CA . CYS A 1 271 ? -10.352 -19.313 0.641 1.00 86.25 271 CYS A CA 1
ATOM 2167 C C . CYS A 1 271 ? -11.607 -20.091 0.248 1.00 86.25 271 CYS A C 1
ATOM 2169 O O . CYS A 1 271 ? -12.618 -20.029 0.949 1.00 86.25 271 CYS A O 1
ATOM 2171 N N . VAL A 1 272 ? -11.556 -20.825 -0.865 1.00 81.25 272 VAL A N 1
ATOM 2172 C CA . VAL A 1 272 ? -12.629 -21.766 -1.205 1.00 81.25 272 VAL A CA 1
ATOM 2173 C C . VAL A 1 272 ? -12.511 -22.955 -0.252 1.00 81.25 272 VAL A C 1
ATOM 2175 O O . VAL A 1 272 ? -11.461 -23.594 -0.209 1.00 81.25 272 VAL A O 1
ATOM 2178 N N . CYS A 1 273 ? -13.562 -23.197 0.531 1.00 54.72 273 CYS A N 1
ATOM 2179 C CA . CYS A 1 273 ? -13.684 -24.356 1.413 1.00 54.72 273 CYS A CA 1
ATOM 2180 C C . CYS A 1 273 ? -14.221 -25.577 0.662 1.00 54.72 273 CYS A C 1
ATOM 2182 O O . CYS A 1 273 ? -15.081 -25.386 -0.231 1.00 54.72 273 CYS A O 1
#

Sequence (273 aa):
MTLVLKRQENIVSSLQFPQLSSRKAICFFSLCRANMEILAVLVGLCCVLQSNGIEVEALENGCQNFQSHTVMLQENQSYRTSFHFQPPPMWYKGVYHLFYQYNPYGALFGDVMIWAHSVSHDLINWIHLNHALCPTEPYDINSCWSGSATTLPGKGPVILYTGIDANHCQVQNMALPKNLSDPLLEEWIKFAQNPIMTPPDGVEGNNFRDPTTAWLSHDGKWSVIIGGWSNNQGMAILYRSEDFVNWTKNQDPLYSTERTGMWECPDFYPCVC